Protein AF-A0A966PIV8-F1 (afdb_monomer)

Structure (mmCIF, N/CA/C/O backbone):
data_AF-A0A966PIV8-F1
#
_entry.id   AF-A0A966PIV8-F1
#
loop_
_atom_site.group_PDB
_atom_site.id
_atom_site.type_symbol
_atom_site.label_atom_id
_atom_site.label_alt_id
_atom_site.label_comp_id
_atom_site.label_asym_id
_atom_site.label_entity_id
_atom_site.label_seq_id
_atom_site.pdbx_PDB_ins_code
_atom_site.Cartn_x
_atom_site.Cartn_y
_atom_site.Cartn_z
_atom_site.occupancy
_atom_site.B_iso_or_equiv
_atom_site.auth_seq_id
_atom_site.auth_comp_id
_atom_site.auth_asym_id
_atom_site.auth_atom_id
_atom_site.pdbx_PDB_model_num
ATOM 1 N N . MET A 1 1 ? -43.262 31.785 36.376 1.00 51.59 1 MET A N 1
ATOM 2 C CA . MET A 1 1 ? -41.824 31.501 36.171 1.00 51.59 1 MET A CA 1
ATOM 3 C C . MET A 1 1 ? -41.691 30.766 34.854 1.00 51.59 1 MET A C 1
ATOM 5 O O . MET A 1 1 ? -42.347 29.746 34.700 1.00 51.59 1 MET A O 1
ATOM 9 N N . GLY A 1 2 ? -40.950 31.320 33.893 1.00 76.62 2 GLY A N 1
ATOM 10 C CA . GLY A 1 2 ? -40.689 30.636 32.625 1.00 76.62 2 GLY A CA 1
ATOM 11 C C . GLY A 1 2 ? -39.653 29.539 32.837 1.00 76.62 2 GLY A C 1
ATOM 12 O O . GLY A 1 2 ? -38.658 29.772 33.526 1.00 76.62 2 GLY A O 1
ATOM 13 N N . PHE A 1 3 ? -39.901 28.350 32.294 1.00 80.44 3 PHE A N 1
ATOM 14 C CA . PHE A 1 3 ? -38.880 27.309 32.254 1.00 80.44 3 PHE A CA 1
ATOM 15 C C . PHE A 1 3 ? -37.692 27.813 31.420 1.00 80.44 3 PHE A C 1
ATOM 17 O O . PHE A 1 3 ? -37.918 28.403 30.361 1.00 80.44 3 PHE A O 1
ATOM 24 N N . PRO A 1 4 ? -36.447 27.635 31.894 1.00 83.31 4 PRO A N 1
ATOM 25 C CA . PRO A 1 4 ? -35.275 27.989 31.106 1.00 83.31 4 PRO A CA 1
ATOM 26 C C . PRO A 1 4 ? -35.236 27.156 29.823 1.00 83.31 4 PRO A C 1
ATOM 28 O O . PRO A 1 4 ? -35.652 25.999 29.812 1.00 83.31 4 PRO A O 1
ATOM 31 N N . SER A 1 5 ? -34.719 27.747 28.752 1.00 89.50 5 SER A N 1
ATOM 32 C CA . SER A 1 5 ? -34.489 27.050 27.487 1.00 89.50 5 SER A CA 1
ATOM 33 C C . SER A 1 5 ? -33.395 25.986 27.622 1.00 89.50 5 SER A C 1
ATOM 35 O O . SER A 1 5 ? -32.477 26.115 28.438 1.00 89.50 5 SER A O 1
ATOM 37 N N . ASP A 1 6 ? -33.433 24.964 26.765 1.00 85.25 6 ASP A N 1
ATOM 38 C CA . ASP A 1 6 ? -32.445 23.874 26.753 1.00 85.25 6 ASP A CA 1
ATOM 39 C C . ASP A 1 6 ? -30.997 24.388 26.664 1.00 85.25 6 ASP A C 1
ATOM 41 O O . ASP A 1 6 ? -30.089 23.861 27.311 1.00 85.25 6 ASP A O 1
ATOM 45 N N . LEU A 1 7 ? -30.774 25.479 25.921 1.00 86.12 7 LEU A N 1
ATOM 46 C CA . LEU A 1 7 ? -29.458 26.101 25.788 1.00 86.12 7 LEU A CA 1
ATOM 47 C C . LEU A 1 7 ? -28.993 26.787 27.083 1.00 86.12 7 LEU A C 1
ATOM 49 O O . LEU A 1 7 ? -27.808 26.742 27.418 1.00 86.12 7 LEU A O 1
ATOM 53 N N . GLU A 1 8 ? -29.903 27.424 27.822 1.00 88.44 8 GLU A N 1
ATOM 54 C CA . GLU A 1 8 ? -29.591 28.054 29.111 1.00 88.44 8 GLU A CA 1
ATOM 55 C C . GLU A 1 8 ? -29.265 27.016 30.182 1.00 88.44 8 GLU A C 1
ATOM 57 O O . GLU A 1 8 ? -28.386 27.250 31.014 1.00 88.44 8 GLU A O 1
ATOM 62 N N . ILE A 1 9 ? -29.936 25.864 30.142 1.00 87.75 9 ILE A N 1
ATOM 63 C CA . ILE A 1 9 ? -29.629 24.723 31.006 1.00 87.75 9 ILE A CA 1
ATOM 64 C C . ILE A 1 9 ? -28.239 24.175 30.656 1.00 87.75 9 ILE A C 1
ATOM 66 O O . ILE A 1 9 ? -27.390 24.055 31.541 1.00 87.75 9 ILE A O 1
ATOM 70 N N . ALA A 1 10 ? -27.963 23.927 29.371 1.00 82.88 10 ALA A N 1
ATOM 71 C CA . ALA A 1 10 ? -26.678 23.398 28.913 1.00 82.88 10 ALA A CA 1
ATOM 72 C C . ALA A 1 10 ? -25.490 24.304 29.286 1.00 82.88 10 ALA A C 1
ATOM 74 O O . ALA A 1 10 ? -24.449 23.812 29.716 1.00 82.88 10 ALA A O 1
ATOM 75 N N . ARG A 1 11 ? -25.643 25.633 29.187 1.00 85.88 11 ARG A N 1
ATOM 76 C CA . ARG A 1 11 ? -24.589 26.602 29.552 1.00 85.88 11 ARG A CA 1
ATOM 77 C C . ARG A 1 11 ? -24.290 26.667 31.051 1.00 85.88 11 ARG A C 1
ATOM 79 O O . ARG A 1 11 ? -23.193 27.072 31.421 1.00 85.88 11 ARG A O 1
ATOM 86 N N . LYS A 1 12 ? -25.251 26.305 31.905 1.00 89.00 12 LYS A N 1
ATOM 87 C CA . LYS A 1 12 ? -25.085 26.287 33.369 1.00 89.00 12 LYS A CA 1
ATOM 88 C C . LYS A 1 12 ? -24.488 24.974 33.882 1.00 89.00 12 LYS A C 1
ATOM 90 O O . LYS A 1 12 ? -24.124 24.898 35.052 1.00 89.00 12 LYS A O 1
ATOM 95 N N . ALA A 1 13 ? -24.389 23.949 33.037 1.00 84.88 13 ALA A N 1
ATOM 96 C CA . ALA A 1 13 ? -23.848 22.657 33.428 1.00 84.88 13 ALA A CA 1
ATOM 97 C C . ALA A 1 13 ? -22.325 22.723 33.635 1.00 84.88 13 ALA A C 1
ATOM 99 O O . ALA A 1 13 ? -21.580 23.210 32.785 1.00 84.88 13 ALA A O 1
ATOM 100 N N . THR A 1 14 ? -21.842 22.175 34.750 1.00 84.38 14 THR A N 1
ATOM 101 C CA . THR A 1 14 ? -20.407 21.966 34.983 1.00 84.38 14 THR A CA 1
ATOM 102 C C . THR A 1 14 ? -20.004 20.602 34.432 1.00 84.38 14 THR A C 1
ATOM 104 O O . THR A 1 14 ? -20.229 19.571 35.064 1.00 84.38 14 THR A O 1
ATOM 107 N N . ALA A 1 15 ? -19.430 20.583 33.229 1.00 80.81 15 ALA A N 1
ATOM 108 C CA . ALA A 1 15 ? -18.938 19.350 32.622 1.00 80.81 15 ALA A CA 1
ATOM 109 C C . ALA A 1 15 ? -17.713 18.818 33.384 1.00 80.81 15 ALA A C 1
ATOM 111 O O . ALA A 1 15 ? -16.770 19.563 33.656 1.00 80.81 15 ALA A O 1
ATOM 112 N N . LYS A 1 16 ? -17.709 17.518 33.702 1.00 84.00 16 LYS A N 1
ATOM 113 C CA . LYS A 1 16 ? -16.506 16.835 34.197 1.00 84.00 16 LYS A CA 1
ATOM 114 C C . LYS A 1 16 ? -15.448 16.769 33.083 1.00 84.00 16 LYS A C 1
ATOM 116 O O . LYS A 1 16 ? -15.827 16.733 31.908 1.00 84.00 16 LYS A O 1
ATOM 121 N N . PRO A 1 17 ? -14.146 16.713 33.417 1.00 87.50 17 PRO A N 1
ATOM 122 C CA . PRO A 1 17 ? -13.110 16.454 32.428 1.00 87.50 17 PRO A CA 1
ATOM 123 C C . PRO A 1 17 ? -13.403 15.161 31.667 1.00 87.50 17 PRO A C 1
ATOM 125 O O . PRO A 1 17 ? -13.741 14.134 32.257 1.00 87.50 17 PRO A O 1
ATOM 128 N N . LEU A 1 18 ? -13.269 15.211 30.344 1.00 85.81 18 LEU A N 1
ATOM 129 C CA . LEU A 1 18 ? -13.550 14.077 29.469 1.00 85.81 18 LEU A CA 1
ATOM 130 C C . LEU A 1 18 ? -12.729 12.834 29.842 1.00 85.81 18 LEU A C 1
ATOM 132 O O . LEU A 1 18 ? -13.246 11.722 29.791 1.00 85.81 18 LEU A O 1
ATOM 136 N N . THR A 1 19 ? -11.469 13.023 30.234 1.00 85.12 19 THR A N 1
ATOM 137 C CA . THR A 1 19 ? -10.577 11.947 30.688 1.00 85.12 19 THR A CA 1
ATOM 138 C C . THR A 1 19 ? -11.144 11.205 31.891 1.00 85.12 19 THR A C 1
ATOM 140 O O . THR A 1 19 ? -11.059 9.984 31.949 1.00 85.12 19 THR A O 1
ATOM 143 N N . ASP A 1 20 ? -11.785 11.922 32.813 1.00 86.56 20 ASP A N 1
ATOM 144 C CA . ASP A 1 20 ? -12.346 11.345 34.034 1.00 86.56 20 ASP A CA 1
ATOM 145 C C . ASP A 1 20 ? -13.631 10.569 33.727 1.00 86.56 20 ASP A C 1
ATOM 147 O O . ASP A 1 20 ? -13.894 9.527 34.326 1.00 86.56 20 ASP A O 1
ATOM 151 N N . ILE A 1 21 ? -14.428 11.067 32.773 1.00 85.12 21 ILE A N 1
ATOM 152 C CA . ILE A 1 21 ? -15.617 10.371 32.262 1.00 85.12 21 ILE A CA 1
ATOM 153 C C . ILE A 1 21 ? -15.196 9.081 31.546 1.00 85.12 21 ILE A C 1
ATOM 155 O O . ILE A 1 21 ? -15.744 8.018 31.824 1.00 85.12 21 ILE A O 1
ATOM 159 N N . ALA A 1 22 ? -14.200 9.154 30.661 1.00 83.31 22 ALA A N 1
ATOM 160 C CA . ALA A 1 22 ? -13.682 7.998 29.936 1.00 83.31 22 ALA A CA 1
ATOM 161 C C . ALA A 1 22 ? -13.096 6.941 30.887 1.00 83.31 22 ALA A C 1
ATOM 163 O O . ALA A 1 22 ? -13.408 5.757 30.754 1.00 83.31 22 ALA A O 1
ATOM 164 N N . ALA A 1 23 ? -12.341 7.365 31.905 1.00 84.81 23 ALA A N 1
ATOM 165 C CA . ALA A 1 23 ? -11.785 6.471 32.917 1.00 84.81 23 ALA A CA 1
ATOM 166 C C . ALA A 1 23 ? -12.874 5.728 33.713 1.00 84.81 23 ALA A C 1
ATOM 168 O O . ALA A 1 23 ? -12.736 4.531 33.957 1.00 84.81 23 ALA A O 1
ATOM 169 N N . GLN A 1 24 ? -13.991 6.388 34.054 1.00 85.25 24 GLN A N 1
ATOM 170 C CA . GLN A 1 24 ? -15.146 5.735 34.700 1.00 85.25 24 GLN A CA 1
ATOM 171 C C . GLN A 1 24 ? -15.773 4.638 33.828 1.00 85.25 24 GLN A C 1
ATOM 173 O O . GLN A 1 24 ? -16.374 3.704 34.352 1.00 85.25 24 GLN A O 1
ATOM 178 N N . MET A 1 25 ? -15.617 4.734 32.508 1.00 81.00 25 MET A N 1
ATOM 179 C CA . MET A 1 25 ? -16.071 3.733 31.541 1.00 81.00 25 MET A CA 1
ATOM 180 C C . MET A 1 25 ? -14.998 2.677 31.225 1.00 81.00 25 MET A C 1
ATOM 182 O O . MET A 1 25 ? -15.216 1.832 30.360 1.00 81.00 25 MET A O 1
ATOM 186 N N . GLY A 1 26 ? -13.837 2.720 31.891 1.00 78.75 26 GLY A N 1
ATOM 187 C CA . GLY A 1 26 ? -12.704 1.831 31.617 1.00 78.75 26 GLY A CA 1
ATOM 188 C C . GLY A 1 26 ? -11.966 2.141 30.310 1.00 78.75 26 GLY A C 1
ATOM 189 O O . GLY A 1 26 ? -11.250 1.286 29.795 1.00 78.75 26 GLY A O 1
ATOM 190 N N . ILE A 1 27 ? -12.142 3.343 29.753 1.00 79.25 27 ILE A N 1
ATOM 191 C CA . ILE A 1 27 ? -11.505 3.776 28.507 1.00 79.25 27 ILE A CA 1
ATOM 192 C C . ILE A 1 27 ? -10.251 4.581 28.856 1.00 79.25 27 ILE A C 1
ATOM 194 O O . ILE A 1 27 ? -10.341 5.709 29.345 1.00 79.25 27 ILE A O 1
ATOM 198 N N . GLY A 1 28 ? -9.083 3.993 28.590 1.00 79.19 28 GLY A N 1
ATOM 199 C CA . GLY A 1 28 ? -7.788 4.663 28.709 1.00 79.19 28 GLY A CA 1
ATOM 200 C C . GLY A 1 28 ? -7.664 5.872 27.775 1.00 79.19 28 GLY A C 1
ATOM 201 O O . GLY A 1 28 ? -8.273 5.917 26.700 1.00 79.19 28 GLY A O 1
ATOM 202 N N . SER A 1 29 ? -6.881 6.871 28.185 1.00 79.62 29 SER A N 1
ATOM 203 C CA . SER A 1 29 ? -6.688 8.110 27.421 1.00 79.62 29 SER A CA 1
ATOM 204 C C . SER A 1 29 ? -5.998 7.875 26.075 1.00 79.62 29 SER A C 1
ATOM 206 O O . SER A 1 29 ? -6.223 8.635 25.137 1.00 79.62 29 SER A O 1
ATOM 208 N N . GLU A 1 30 ? -5.235 6.791 25.941 1.00 78.56 30 GLU A N 1
ATOM 209 C CA . GLU A 1 30 ? -4.609 6.332 24.702 1.00 78.56 30 GLU A CA 1
ATOM 210 C C . GLU A 1 30 ? -5.617 5.931 23.610 1.00 78.56 30 GLU A C 1
ATOM 212 O O . GLU A 1 30 ? -5.265 5.888 22.431 1.00 78.56 30 GLU A O 1
ATOM 217 N N . PHE A 1 31 ? -6.878 5.667 23.977 1.00 75.75 31 PHE A N 1
ATOM 218 C CA . PHE A 1 31 ? -7.957 5.360 23.030 1.00 75.75 31 PHE A CA 1
ATOM 219 C C . PHE A 1 31 ? -8.805 6.577 22.671 1.00 75.75 31 PHE A C 1
ATOM 221 O O . PHE A 1 31 ? -9.734 6.439 21.871 1.00 75.75 31 PHE A O 1
ATOM 228 N N . LEU A 1 32 ? -8.510 7.742 23.251 1.00 80.38 32 LEU A N 1
ATOM 229 C CA . LEU A 1 32 ? -9.215 8.986 22.990 1.00 80.38 32 LEU A CA 1
ATOM 230 C C . LEU A 1 32 ? -8.450 9.817 21.957 1.00 80.38 32 LEU A C 1
ATOM 232 O O . LEU A 1 32 ? -7.291 10.170 22.143 1.00 80.38 32 LEU A O 1
ATOM 236 N N . GLU A 1 33 ? -9.136 10.188 20.885 1.00 82.00 33 GLU A N 1
ATOM 237 C CA . GLU A 1 33 ? -8.711 11.202 19.925 1.00 82.00 33 GLU A CA 1
ATOM 238 C C . GLU A 1 33 ? -9.405 12.527 20.290 1.00 82.00 33 GLU A C 1
ATOM 240 O O . GLU A 1 33 ? -10.572 12.721 19.925 1.00 82.00 33 GLU A O 1
ATOM 245 N N . PRO A 1 34 ? -8.755 13.424 21.057 1.00 82.06 34 PRO A N 1
ATOM 246 C CA . PRO A 1 34 ? -9.395 14.626 21.579 1.00 82.06 34 PRO A CA 1
ATOM 247 C C . PRO A 1 34 ? -9.681 15.668 20.491 1.00 82.06 34 PRO A C 1
ATOM 249 O O . PRO A 1 34 ? -8.858 15.954 19.624 1.00 82.06 34 PRO A O 1
ATOM 252 N N . TYR A 1 35 ? -10.847 16.296 20.604 1.00 83.69 35 TYR A N 1
ATOM 253 C CA . TYR A 1 35 ? -11.309 17.452 19.842 1.00 83.69 35 TYR A CA 1
ATOM 254 C C . TYR A 1 35 ? -11.589 18.591 20.827 1.00 83.69 35 TYR A C 1
ATOM 256 O O . TYR A 1 35 ? -12.710 18.801 21.290 1.00 83.69 35 TYR A O 1
ATOM 264 N N . GLY A 1 36 ? -10.534 19.317 21.191 1.00 83.44 36 GLY A N 1
ATOM 265 C CA . GLY A 1 36 ? -10.594 20.261 22.304 1.00 83.44 36 GLY A CA 1
ATOM 266 C C . GLY A 1 36 ? -10.644 19.539 23.655 1.00 83.44 36 GLY A C 1
ATOM 267 O O . GLY A 1 36 ? -10.101 18.450 23.807 1.00 83.44 36 GLY A O 1
ATOM 268 N N . LYS A 1 37 ? -11.256 20.174 24.663 1.00 79.75 37 LYS A N 1
ATOM 269 C CA . LYS A 1 37 ? -11.199 19.708 26.065 1.00 79.75 37 LYS A CA 1
ATOM 270 C C . LYS A 1 37 ? -12.355 18.791 26.478 1.00 79.75 37 LYS A C 1
ATOM 272 O O . LYS A 1 37 ? -12.235 18.071 27.464 1.00 79.75 37 LYS A O 1
ATOM 277 N N . SER A 1 38 ? -13.478 18.856 25.770 1.00 82.06 38 SER A N 1
ATOM 278 C CA . SER A 1 38 ? -14.748 18.243 26.182 1.00 82.06 38 SER A CA 1
ATOM 279 C C . SER A 1 38 ? -15.258 17.162 25.231 1.00 82.06 38 SER A C 1
ATOM 281 O O . SER A 1 38 ? -16.240 16.498 25.547 1.00 82.06 38 SER A O 1
ATOM 283 N N . LEU A 1 39 ? -14.612 16.977 24.079 1.00 82.19 39 LEU A N 1
ATOM 284 C CA . LEU A 1 39 ? -15.018 16.025 23.053 1.00 82.19 39 LEU A CA 1
ATOM 285 C C . LEU A 1 39 ? -13.822 15.161 22.661 1.00 82.19 39 LEU A C 1
ATOM 287 O O . LEU A 1 39 ? -12.713 15.667 22.523 1.00 82.19 39 LEU A O 1
ATOM 291 N N . ALA A 1 40 ? -14.047 13.868 22.459 1.00 84.50 40 ALA A N 1
ATOM 292 C CA . ALA A 1 40 ? -13.099 12.985 21.794 1.00 84.50 40 ALA A CA 1
ATOM 293 C C . ALA A 1 40 ? -13.839 11.951 20.960 1.00 84.50 40 ALA A C 1
ATOM 295 O O . ALA A 1 40 ? -14.999 11.630 21.225 1.00 84.50 40 ALA A O 1
ATOM 296 N N . LYS A 1 41 ? -13.138 11.399 19.974 1.00 80.44 41 LYS A N 1
ATOM 297 C CA . LYS A 1 41 ? -13.518 10.128 19.363 1.00 80.44 41 LYS A CA 1
ATOM 298 C C . LYS A 1 41 ? -12.815 8.999 20.097 1.00 80.44 41 LYS A C 1
ATOM 300 O O . LYS A 1 41 ? -11.677 9.151 20.521 1.00 80.44 41 LYS A O 1
ATOM 305 N N . ILE A 1 42 ? -13.485 7.865 20.221 1.00 79.00 42 ILE A N 1
ATOM 306 C CA . ILE A 1 42 ? -12.846 6.630 20.673 1.00 79.00 42 ILE A CA 1
ATOM 307 C C . ILE A 1 42 ? -12.247 5.942 19.443 1.00 79.00 42 ILE A C 1
ATOM 309 O O . ILE A 1 42 ? -12.833 6.000 18.356 1.00 79.00 42 ILE A O 1
ATOM 313 N N . SER A 1 43 ? -11.097 5.283 19.609 1.00 81.12 43 SER A N 1
ATOM 314 C CA . SER A 1 43 ? -10.483 4.442 18.576 1.00 81.12 43 SER A CA 1
ATOM 315 C C . SER A 1 43 ? -11.534 3.550 17.902 1.00 81.12 43 SER A C 1
ATOM 317 O O . SER A 1 43 ? -12.209 2.736 18.546 1.00 81.12 43 SER A O 1
ATOM 319 N N . LYS A 1 44 ? -11.678 3.715 16.581 1.00 86.62 44 LYS A N 1
ATOM 320 C CA . LYS A 1 44 ? -12.706 3.028 15.786 1.00 86.62 44 LYS A CA 1
ATOM 321 C C . LYS A 1 44 ? -12.561 1.515 15.898 1.00 86.62 44 LYS A C 1
ATOM 323 O O . LYS A 1 44 ? -13.526 0.831 16.214 1.00 86.62 44 LYS A O 1
ATOM 328 N N . THR A 1 45 ? -11.344 1.008 15.709 1.00 87.31 45 THR A N 1
ATOM 329 C CA . THR A 1 45 ? -11.070 -0.431 15.762 1.00 87.31 45 THR A CA 1
ATOM 330 C C . THR A 1 45 ? -11.295 -0.992 17.163 1.00 87.31 45 THR A C 1
ATOM 332 O O . THR A 1 45 ? -11.906 -2.048 17.292 1.00 87.31 45 THR A O 1
ATOM 335 N N . THR A 1 46 ? -10.888 -0.269 18.214 1.00 87.69 46 THR A N 1
ATOM 336 C CA . THR A 1 46 ? -11.149 -0.670 19.609 1.00 87.69 46 THR A CA 1
ATOM 337 C C . THR A 1 46 ? -12.650 -0.777 19.869 1.00 87.69 46 THR A C 1
ATOM 339 O O . THR A 1 46 ? -13.110 -1.764 20.437 1.00 87.69 46 THR A O 1
ATOM 342 N N . THR A 1 47 ? -13.430 0.187 19.369 1.00 89.44 47 THR A N 1
ATOM 343 C CA . THR A 1 47 ? -14.896 0.181 19.481 1.00 89.44 47 THR A CA 1
ATOM 344 C C . THR A 1 47 ? -15.517 -0.995 18.722 1.00 89.44 47 THR A C 1
ATOM 346 O O . THR A 1 47 ? -16.392 -1.670 19.256 1.00 89.44 47 THR A O 1
ATOM 349 N N . THR A 1 48 ? -15.054 -1.294 17.502 1.00 92.88 48 THR A N 1
ATOM 350 C CA . THR A 1 48 ? -15.534 -2.442 16.713 1.00 92.88 48 THR A CA 1
ATOM 351 C C . THR A 1 48 ? -15.259 -3.771 17.416 1.00 92.88 48 THR A C 1
ATOM 353 O O . THR A 1 48 ? -16.161 -4.603 17.514 1.00 92.88 48 THR A O 1
ATOM 356 N N . VAL A 1 49 ? -14.043 -3.970 17.937 1.00 91.88 49 VAL A N 1
ATOM 357 C CA . VAL A 1 49 ? -13.681 -5.197 18.666 1.00 91.88 49 VAL A CA 1
ATOM 358 C C . VAL A 1 49 ? -14.479 -5.319 19.961 1.00 91.88 49 VAL A C 1
ATOM 360 O O . VAL A 1 49 ? -15.069 -6.371 20.210 1.00 91.88 49 VAL A O 1
ATOM 363 N N . GLY A 1 50 ? -14.568 -4.240 20.742 1.00 91.81 50 GLY A N 1
ATOM 364 C CA . GLY A 1 50 ? -15.341 -4.204 21.983 1.00 91.81 50 GLY A CA 1
ATOM 365 C C . GLY A 1 50 ? -16.825 -4.492 21.760 1.00 91.81 50 GLY A C 1
ATOM 366 O O . GLY A 1 50 ? -17.417 -5.278 22.495 1.00 91.81 50 GLY A O 1
ATOM 367 N N . LEU A 1 51 ? -17.420 -3.945 20.695 1.00 92.56 51 LEU A N 1
ATOM 368 C CA . LEU A 1 51 ? -18.801 -4.247 20.318 1.00 92.56 51 LEU A CA 1
ATOM 369 C C . LEU A 1 51 ? -18.979 -5.732 19.971 1.00 92.56 51 LEU A C 1
ATOM 371 O O . LEU A 1 51 ? -19.914 -6.363 20.460 1.00 92.56 51 LEU A O 1
ATOM 375 N N . GLY A 1 52 ? -18.071 -6.313 19.180 1.00 93.19 52 GLY A N 1
ATOM 376 C CA . GLY A 1 52 ? -18.094 -7.745 18.865 1.00 93.19 52 GLY A CA 1
ATOM 377 C C . GLY A 1 52 ? -18.028 -8.628 20.117 1.00 93.19 52 GLY A C 1
ATOM 378 O O . GLY A 1 52 ? -18.792 -9.585 20.243 1.00 93.19 52 GLY A O 1
ATOM 379 N N . GLN A 1 53 ? -17.174 -8.267 21.080 1.00 93.38 53 GLN A N 1
ATOM 380 C CA . GLN A 1 53 ? -17.086 -8.929 22.386 1.00 93.38 53 GLN A CA 1
ATOM 381 C C . GLN A 1 53 ? -18.389 -8.762 23.196 1.00 93.38 53 GLN A C 1
ATOM 383 O O . GLN A 1 53 ? -18.908 -9.738 23.741 1.00 93.38 53 GLN A O 1
ATOM 388 N N . ALA A 1 54 ? -18.968 -7.556 23.226 1.00 94.25 54 ALA A N 1
ATOM 389 C CA . ALA A 1 54 ? -20.205 -7.241 23.944 1.00 94.25 54 ALA A CA 1
ATOM 390 C C . ALA A 1 54 ? -21.420 -8.031 23.436 1.00 94.25 54 ALA A C 1
ATOM 392 O O . ALA A 1 54 ? -22.250 -8.460 24.239 1.00 94.25 54 ALA A O 1
ATOM 393 N N . MET A 1 55 ? -21.503 -8.303 22.128 1.00 95.88 55 MET A N 1
ATOM 394 C CA . MET A 1 55 ? -22.580 -9.121 21.554 1.00 95.88 55 MET A CA 1
ATOM 395 C C . MET A 1 55 ? -22.668 -10.504 22.218 1.00 95.88 55 MET A C 1
ATOM 397 O O . MET A 1 55 ? -23.767 -10.983 22.502 1.00 95.88 55 MET A O 1
ATOM 401 N N . LYS A 1 56 ? -21.525 -11.111 22.567 1.00 92.06 56 LYS A N 1
ATOM 402 C CA . LYS A 1 56 ? -21.487 -12.383 23.305 1.00 92.06 56 LYS A CA 1
ATOM 403 C C . LYS A 1 56 ? -22.086 -12.250 24.708 1.00 92.06 56 LYS A C 1
ATOM 405 O O . LYS A 1 56 ? -22.820 -13.139 25.134 1.00 92.06 56 LYS A O 1
ATOM 410 N N . HIS A 1 57 ? -21.810 -11.150 25.412 1.00 91.50 57 HIS A N 1
ATOM 411 C CA . HIS A 1 57 ? -22.328 -10.902 26.764 1.00 91.50 57 HIS A CA 1
ATOM 412 C C . HIS A 1 57 ? -23.852 -10.743 26.807 1.00 91.50 57 HIS A C 1
ATOM 414 O O . HIS A 1 57 ? -24.467 -11.093 27.809 1.00 91.50 57 HIS A O 1
ATOM 420 N N . ILE A 1 58 ? -24.468 -10.293 25.712 1.00 94.75 58 ILE A N 1
ATOM 421 C CA . ILE A 1 58 ? -25.931 -10.204 25.573 1.00 94.75 58 ILE A CA 1
ATOM 422 C C . ILE A 1 58 ? -26.552 -11.453 24.918 1.00 94.75 58 ILE A C 1
ATOM 424 O O . ILE A 1 58 ? -27.696 -11.424 24.463 1.00 94.75 58 ILE A O 1
ATOM 428 N N . GLY A 1 59 ? -25.796 -12.553 24.826 1.00 94.69 59 GLY A N 1
ATOM 429 C CA . GLY A 1 59 ? -26.271 -13.833 24.293 1.00 94.69 59 GLY A CA 1
ATOM 430 C C . GLY A 1 59 ? -26.437 -13.874 22.770 1.00 94.69 59 GLY A C 1
ATOM 431 O O . GLY A 1 59 ? -27.152 -14.735 22.255 1.00 94.69 59 GLY A O 1
ATOM 432 N N . LYS A 1 60 ? -25.806 -12.958 22.025 1.00 95.94 60 LYS A N 1
ATOM 433 C CA . LYS A 1 60 ? -25.829 -12.929 20.555 1.00 95.94 60 LYS A CA 1
ATOM 434 C C . LYS A 1 60 ? -24.515 -13.456 19.980 1.00 95.94 60 LYS A C 1
ATOM 436 O O . LYS A 1 60 ? -23.431 -13.185 20.490 1.00 95.94 60 LYS A O 1
ATOM 441 N N . LYS A 1 61 ? -24.609 -14.209 18.882 1.00 94.94 61 LYS A N 1
ATOM 442 C CA . LYS A 1 61 ? -23.442 -14.602 18.081 1.00 94.94 61 LYS A CA 1
ATOM 443 C C . LYS A 1 61 ? -23.136 -13.476 17.099 1.00 94.94 61 LYS A C 1
ATOM 445 O O . LYS A 1 61 ? -24.023 -13.074 16.351 1.00 94.94 61 LYS A O 1
ATOM 450 N N . ALA A 1 62 ? -21.907 -12.979 17.115 1.00 92.38 62 ALA A N 1
ATOM 451 C CA . ALA A 1 62 ? -21.450 -11.934 16.214 1.00 92.38 62 ALA A CA 1
ATOM 452 C C . ALA A 1 62 ? -20.007 -12.198 15.781 1.00 92.38 62 ALA A C 1
ATOM 454 O O . ALA A 1 62 ? -19.223 -12.788 16.525 1.00 92.38 62 ALA A O 1
ATOM 455 N N . THR A 1 63 ? -19.676 -11.709 14.592 1.00 94.44 63 THR A N 1
ATOM 456 C CA . THR A 1 63 ? -18.331 -11.719 14.020 1.00 94.44 63 THR A CA 1
ATOM 457 C C . THR A 1 63 ? -18.008 -10.302 13.567 1.00 94.44 63 THR A C 1
ATOM 459 O O . THR A 1 63 ? -18.902 -9.556 13.168 1.00 94.44 63 THR A O 1
ATOM 462 N N . ILE A 1 64 ? -16.736 -9.924 13.651 1.00 93.62 64 ILE A N 1
ATOM 463 C CA . ILE A 1 64 ? -16.232 -8.643 13.157 1.00 93.62 64 ILE A CA 1
ATOM 464 C C . ILE A 1 64 ? -15.329 -8.874 11.949 1.00 93.62 64 ILE A C 1
ATOM 466 O O . ILE A 1 64 ? -14.686 -9.916 11.835 1.00 93.62 64 ILE A O 1
ATOM 470 N N . SER A 1 65 ? -15.255 -7.882 11.069 1.00 92.50 65 SER A N 1
ATOM 471 C CA . SER A 1 65 ? -14.359 -7.891 9.916 1.00 92.50 65 SER A CA 1
ATOM 472 C C . SER A 1 65 ? -13.510 -6.630 9.951 1.00 92.50 65 SER A C 1
ATOM 474 O O . SER A 1 65 ? -14.034 -5.523 10.070 1.00 92.50 65 SER A O 1
ATOM 476 N N . LEU A 1 66 ? -12.193 -6.810 9.905 1.00 91.69 66 LEU A N 1
ATOM 477 C CA . LEU A 1 66 ? -11.197 -5.747 9.987 1.00 91.69 66 LEU A CA 1
ATOM 478 C C . LEU A 1 66 ? -10.233 -5.864 8.808 1.00 91.69 66 LEU A C 1
ATOM 480 O O . LEU A 1 66 ? -10.093 -6.927 8.211 1.00 91.69 66 LEU A O 1
ATOM 484 N N . ARG A 1 67 ? -9.551 -4.764 8.491 1.00 90.69 67 ARG A N 1
ATOM 485 C CA . ARG A 1 67 ? -8.494 -4.753 7.474 1.00 90.69 67 ARG A CA 1
ATOM 486 C C . ARG A 1 67 ? -7.193 -5.288 8.065 1.00 90.69 67 ARG A C 1
ATOM 488 O O . ARG A 1 67 ? -6.859 -4.934 9.197 1.00 90.69 67 ARG A O 1
ATOM 495 N N . GLN A 1 68 ? -6.443 -6.053 7.276 1.00 90.44 68 GLN A N 1
ATOM 496 C CA . GLN A 1 68 ? -5.051 -6.363 7.589 1.00 90.44 68 GLN A CA 1
ATOM 497 C C . GLN A 1 68 ? -4.218 -5.063 7.562 1.00 90.44 68 GLN A C 1
ATOM 499 O O . GLN A 1 68 ? -4.367 -4.266 6.627 1.00 90.44 68 GLN A O 1
ATOM 504 N N . PRO A 1 69 ? -3.379 -4.800 8.579 1.00 90.75 69 PRO A N 1
ATOM 505 C CA . PRO A 1 69 ? -2.449 -3.679 8.555 1.00 90.75 69 PRO A CA 1
ATOM 506 C C . PRO A 1 69 ? -1.259 -3.959 7.622 1.00 90.75 69 PRO A C 1
ATOM 508 O O . PRO A 1 69 ? -0.828 -5.096 7.469 1.00 90.75 69 PRO A O 1
ATOM 511 N N . SER A 1 70 ? -0.710 -2.900 7.025 1.00 91.25 70 SER A N 1
ATOM 512 C CA . SER A 1 70 ? 0.577 -2.956 6.315 1.00 91.25 70 SER A CA 1
ATOM 513 C C . SER A 1 70 ? 1.717 -3.207 7.305 1.00 91.25 70 SER A C 1
ATOM 515 O O . SER A 1 70 ? 1.700 -2.671 8.418 1.00 91.25 70 SER A O 1
ATOM 517 N N . MET A 1 71 ? 2.720 -3.976 6.882 1.00 91.31 71 MET A N 1
ATOM 518 C CA . MET A 1 71 ? 3.903 -4.289 7.679 1.00 91.31 71 MET A CA 1
ATOM 519 C C . MET A 1 71 ? 4.854 -3.090 7.796 1.00 91.31 71 MET A C 1
ATOM 521 O O . MET A 1 71 ? 5.458 -2.882 8.847 1.00 91.31 71 MET A O 1
ATOM 525 N N . GLY A 1 72 ? 4.984 -2.268 6.750 1.00 88.62 72 GLY A N 1
ATOM 526 C CA . GLY A 1 72 ? 5.912 -1.129 6.720 1.00 88.62 72 GLY A CA 1
ATOM 527 C C . GLY A 1 72 ? 5.817 -0.206 7.950 1.00 88.62 72 GLY A C 1
ATOM 528 O O . GLY A 1 72 ? 6.839 0.057 8.592 1.00 88.62 72 GLY A O 1
ATOM 529 N N . PRO A 1 73 ? 4.616 0.277 8.333 1.00 88.69 73 PRO A N 1
ATOM 530 C CA . PRO A 1 73 ? 4.402 1.079 9.540 1.00 88.69 73 PRO A CA 1
ATOM 531 C C . PRO A 1 73 ? 4.837 0.424 10.856 1.00 88.69 73 PRO A C 1
ATOM 533 O O . PRO A 1 73 ? 5.261 1.160 11.752 1.00 88.69 73 PRO A O 1
ATOM 536 N N . THR A 1 74 ? 4.791 -0.911 10.960 1.00 86.88 74 THR A N 1
ATOM 537 C CA . THR A 1 74 ? 5.181 -1.665 12.166 1.00 86.88 74 THR A CA 1
ATOM 538 C C . THR A 1 74 ? 6.625 -1.382 12.575 1.00 86.88 74 THR A C 1
ATOM 540 O O . THR A 1 74 ? 6.912 -1.272 13.763 1.00 86.88 74 THR A O 1
ATOM 543 N N . PHE A 1 75 ? 7.516 -1.179 11.603 1.00 86.38 75 PHE A N 1
ATOM 544 C CA . PHE A 1 75 ? 8.929 -0.860 11.831 1.00 86.38 75 PHE A CA 1
ATOM 545 C C . PHE A 1 75 ? 9.227 0.651 11.822 1.00 86.38 75 PHE A C 1
ATOM 547 O O . PHE A 1 75 ? 10.385 1.061 11.821 1.00 86.38 75 PHE A O 1
ATOM 554 N N . GLY A 1 76 ? 8.186 1.488 11.777 1.00 80.19 76 GLY A N 1
ATOM 555 C CA . GLY A 1 76 ? 8.280 2.945 11.798 1.00 80.19 76 GLY A CA 1
ATOM 556 C C . GLY A 1 76 ? 7.686 3.555 13.070 1.00 80.19 76 GLY A C 1
ATOM 557 O O . GLY A 1 76 ? 8.108 3.258 14.180 1.00 80.19 76 GLY A O 1
ATOM 558 N N . ILE A 1 77 ? 6.719 4.463 12.898 1.00 64.38 77 ILE A N 1
ATOM 559 C CA . ILE A 1 77 ? 6.161 5.294 13.984 1.00 64.38 77 ILE A CA 1
ATOM 560 C C . ILE A 1 77 ? 4.984 4.612 14.706 1.00 64.38 77 ILE A C 1
ATOM 562 O O . ILE A 1 77 ? 4.673 4.970 15.840 1.00 64.38 77 ILE A O 1
ATOM 566 N N . LYS A 1 78 ? 4.290 3.657 14.071 1.00 58.88 78 LYS A N 1
ATOM 567 C CA . LYS A 1 78 ? 3.037 3.111 14.610 1.00 58.88 78 LYS A CA 1
ATOM 568 C C . LYS A 1 78 ? 2.943 1.610 14.345 1.00 58.88 78 LYS A C 1
ATOM 570 O O . LYS A 1 78 ? 2.581 1.201 13.246 1.00 58.88 78 LYS A O 1
ATOM 575 N N . GLY A 1 79 ? 3.225 0.811 15.375 1.00 58.38 79 GLY A N 1
ATOM 576 C CA . GLY A 1 79 ? 2.818 -0.594 15.412 1.00 58.38 79 GLY A CA 1
ATOM 577 C C . GLY A 1 79 ? 1.313 -0.688 15.173 1.00 58.38 79 GLY A C 1
ATOM 578 O O . GLY A 1 79 ? 0.537 0.019 15.823 1.00 58.38 79 GLY A O 1
ATOM 579 N N . GLY A 1 80 ? 0.898 -1.487 14.189 1.00 58.75 80 GLY A N 1
ATOM 580 C CA . GLY A 1 80 ? -0.515 -1.709 13.910 1.00 58.75 80 GLY A CA 1
ATOM 581 C C . GLY A 1 80 ? -1.186 -2.313 15.141 1.00 58.75 80 GLY A C 1
ATOM 582 O O . GLY A 1 80 ? -0.726 -3.296 15.695 1.00 58.75 80 GLY A O 1
ATOM 583 N N . ALA A 1 81 ? -2.263 -1.725 15.636 1.00 63.44 81 ALA A N 1
ATOM 584 C CA . ALA A 1 81 ? -3.081 -2.400 16.633 1.00 63.44 81 ALA A CA 1
ATOM 585 C C . ALA A 1 81 ? -4.450 -2.630 16.009 1.00 63.44 81 ALA A C 1
ATOM 587 O O . ALA A 1 81 ? -5.138 -1.684 15.613 1.00 63.44 81 ALA A O 1
ATOM 588 N N . ALA A 1 82 ? -4.863 -3.891 15.907 1.00 76.19 82 ALA A N 1
ATOM 589 C CA . ALA A 1 82 ? -6.245 -4.229 15.602 1.00 76.19 82 ALA A CA 1
ATOM 590 C C . ALA A 1 82 ? -7.088 -4.133 16.877 1.00 76.19 82 ALA A C 1
ATOM 592 O O . ALA A 1 82 ? -7.515 -5.135 17.446 1.00 76.19 82 ALA A O 1
ATOM 593 N N . GLY A 1 83 ? -7.281 -2.897 17.337 1.00 79.75 83 GLY A N 1
ATOM 594 C CA . GLY A 1 83 ? -7.956 -2.568 18.588 1.00 79.75 83 GLY A CA 1
ATOM 595 C C . GLY A 1 83 ? -6.992 -1.958 19.600 1.00 79.75 83 GLY A C 1
ATOM 596 O O . GLY A 1 83 ? -6.036 -1.288 19.218 1.00 79.75 83 GLY A O 1
ATOM 597 N N . GLY A 1 84 ? -7.259 -2.164 20.886 1.00 81.19 84 GLY A N 1
ATOM 598 C CA . GLY A 1 84 ? -6.390 -1.714 21.967 1.00 81.19 84 GLY A CA 1
ATOM 599 C C . GLY A 1 84 ? -6.970 -1.998 23.353 1.00 81.19 84 GLY A C 1
ATOM 600 O O . GLY A 1 84 ? -8.181 -2.171 23.507 1.00 81.19 84 GLY A O 1
ATOM 601 N N . GLY A 1 85 ? -6.100 -2.085 24.361 1.00 82.81 85 GLY A N 1
ATOM 602 C CA . GLY A 1 85 ? -6.493 -2.458 25.721 1.00 82.81 85 GLY A CA 1
ATOM 603 C C . GLY A 1 85 ? -7.069 -3.876 25.754 1.00 82.81 85 GLY A C 1
ATOM 604 O O . GLY A 1 85 ? -6.521 -4.789 25.141 1.00 82.81 85 GLY A O 1
ATOM 605 N N . 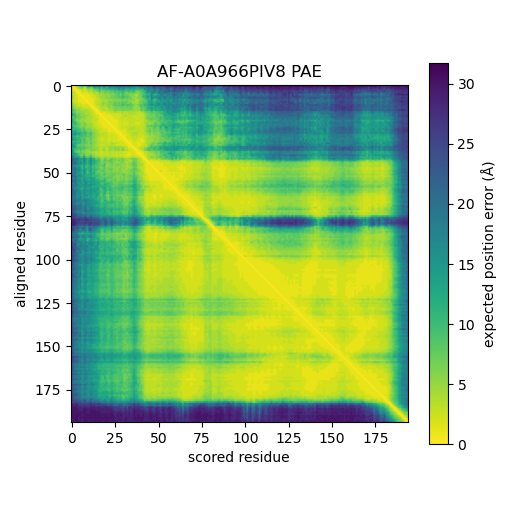TYR A 1 86 ? -8.208 -4.067 26.425 1.00 83.12 86 TYR A N 1
ATOM 606 C CA . TYR A 1 86 ? -8.900 -5.366 26.481 1.00 83.12 86 TYR A CA 1
ATOM 607 C C . TYR A 1 86 ? -9.711 -5.700 25.214 1.00 83.12 86 TYR A C 1
ATOM 609 O O . TYR A 1 86 ? -10.178 -6.830 25.046 1.00 83.12 86 TYR A O 1
ATOM 617 N N . SER A 1 87 ? -9.853 -4.745 24.294 1.00 87.69 87 SER A N 1
ATOM 618 C CA . SER A 1 87 ? -10.602 -4.911 23.049 1.00 87.69 87 SER A CA 1
ATOM 619 C C . SER A 1 87 ? -9.656 -4.915 21.856 1.00 87.69 87 SER A C 1
ATOM 621 O O . SER A 1 87 ? -9.525 -3.929 21.131 1.00 87.69 87 SER A O 1
ATOM 623 N N . GLN A 1 88 ? -8.988 -6.052 21.667 1.00 88.19 88 GLN A N 1
ATOM 624 C CA . GLN A 1 88 ? -7.979 -6.275 20.632 1.00 88.19 88 GLN A CA 1
ATOM 625 C C . GLN A 1 88 ? -8.128 -7.642 19.957 1.00 88.19 88 GLN A C 1
ATOM 627 O O . GLN A 1 88 ? -8.607 -8.603 20.563 1.00 88.19 88 GLN A O 1
ATOM 632 N N . VAL A 1 89 ? -7.700 -7.717 18.698 1.00 89.06 89 VAL A N 1
ATOM 633 C CA . VAL A 1 89 ? -7.516 -8.972 17.964 1.00 89.06 89 VAL A CA 1
ATOM 634 C C . VAL A 1 89 ? -6.103 -9.494 18.211 1.00 89.06 89 VAL A C 1
ATOM 636 O O . VAL A 1 89 ? -5.138 -8.733 18.180 1.00 89.06 89 VAL A O 1
ATOM 639 N N . ILE A 1 90 ? -5.998 -10.799 18.449 1.00 89.56 90 ILE A N 1
ATOM 640 C CA . ILE A 1 90 ? -4.749 -11.515 18.732 1.00 89.56 90 ILE A CA 1
ATOM 641 C C . ILE A 1 90 ? -4.625 -12.740 17.808 1.00 89.56 90 ILE A C 1
ATOM 643 O O . ILE A 1 90 ? -5.662 -13.263 17.387 1.00 89.56 90 ILE A O 1
ATOM 647 N N . PRO A 1 91 ? -3.404 -13.237 17.521 1.00 90.44 91 PRO A N 1
ATOM 648 C CA . PRO A 1 91 ? -2.094 -12.714 17.943 1.00 90.44 91 PRO A CA 1
ATOM 649 C C . PRO A 1 91 ? -1.652 -11.476 17.141 1.00 90.44 91 PRO A C 1
ATOM 651 O O . PRO A 1 91 ? -1.732 -11.453 15.913 1.00 90.44 91 PRO A O 1
ATOM 654 N N . MET A 1 92 ? -1.190 -10.435 17.842 1.00 84.56 92 MET A N 1
ATOM 655 C CA . MET A 1 92 ? -0.913 -9.116 17.255 1.00 84.56 92 MET A CA 1
ATOM 656 C C . MET A 1 92 ? 0.368 -9.110 16.412 1.00 84.56 92 MET A C 1
ATOM 658 O O . MET A 1 92 ? 0.427 -8.455 15.375 1.00 84.56 92 MET A O 1
ATOM 662 N N . GLU A 1 93 ? 1.374 -9.882 16.816 1.00 84.50 93 GLU A N 1
ATOM 663 C CA . GLU A 1 93 ? 2.649 -10.030 16.112 1.00 84.50 93 GLU A CA 1
ATOM 664 C C . GLU A 1 93 ? 2.436 -10.645 14.729 1.00 84.50 93 GLU A C 1
ATOM 666 O O . GLU A 1 93 ? 2.979 -10.162 13.740 1.00 84.50 93 GLU A O 1
ATOM 671 N N . LEU A 1 94 ? 1.587 -11.673 14.648 1.00 87.62 94 LEU A N 1
ATOM 672 C CA . LEU A 1 94 ? 1.232 -12.302 13.380 1.00 87.62 94 LEU A CA 1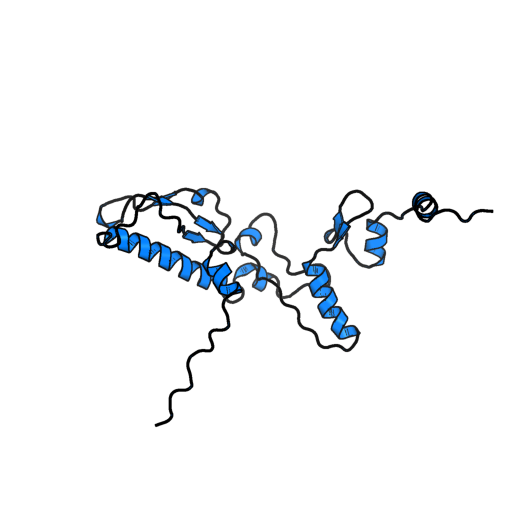
ATOM 673 C C . LEU A 1 94 ? 0.496 -11.312 12.470 1.00 87.62 94 LEU A C 1
ATOM 675 O O . LEU A 1 94 ? 0.809 -11.217 11.285 1.00 87.62 94 LEU A O 1
ATOM 679 N N . LEU A 1 95 ? -0.452 -10.560 13.035 1.00 87.25 95 LEU A N 1
ATOM 680 C CA . LEU A 1 95 ? -1.281 -9.611 12.296 1.00 87.25 95 LEU A CA 1
ATOM 681 C C 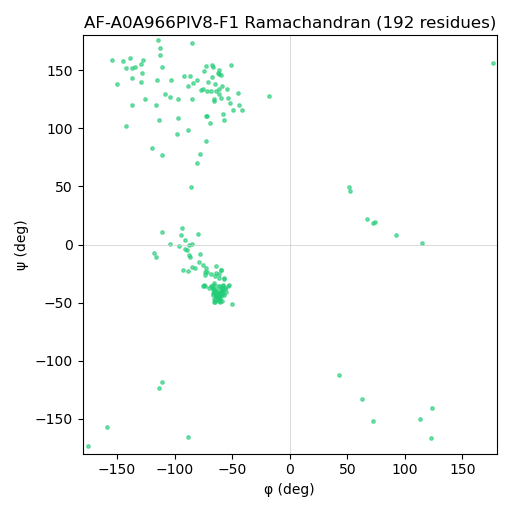. LEU A 1 95 ? -0.487 -8.433 11.718 1.00 87.25 95 LEU A C 1
ATOM 683 O O . LEU A 1 95 ? -0.814 -7.958 10.636 1.00 87.25 95 LEU A O 1
ATOM 687 N N . ASN A 1 96 ? 0.543 -7.977 12.430 1.00 88.44 96 ASN A N 1
ATOM 688 C CA . ASN A 1 96 ? 1.364 -6.824 12.051 1.00 88.44 96 ASN A CA 1
ATOM 689 C C . ASN A 1 96 ? 2.547 -7.147 11.139 1.00 88.44 96 ASN A C 1
ATOM 691 O O . ASN A 1 96 ? 3.234 -6.226 10.687 1.00 88.44 96 ASN A O 1
ATOM 695 N N . LEU A 1 97 ? 2.821 -8.434 10.938 1.00 90.88 97 LEU A N 1
ATOM 696 C CA . LEU A 1 97 ? 3.910 -8.921 10.108 1.00 90.88 97 LEU A CA 1
ATOM 697 C C . LEU A 1 97 ? 3.326 -9.579 8.857 1.00 90.88 97 LEU A C 1
ATOM 699 O O . LEU A 1 97 ? 2.666 -8.930 8.052 1.00 90.88 97 LEU A O 1
ATOM 703 N N . HIS A 1 98 ? 3.582 -10.867 8.665 1.00 92.94 98 HIS A N 1
ATOM 704 C CA . HIS A 1 98 ? 3.251 -11.548 7.419 1.00 92.94 98 HIS A CA 1
ATOM 705 C C . HIS A 1 98 ? 1.810 -12.049 7.361 1.00 92.94 98 HIS A C 1
ATOM 707 O O . HIS A 1 98 ? 1.319 -12.308 6.264 1.00 92.94 98 HIS A O 1
ATOM 713 N N . LEU A 1 99 ? 1.140 -12.187 8.510 1.00 91.62 99 LEU A N 1
ATOM 714 C CA . LEU A 1 99 ? -0.145 -12.868 8.646 1.00 91.62 99 LEU A CA 1
ATOM 715 C C . LEU A 1 99 ? -0.160 -14.179 7.838 1.00 91.62 99 LEU A C 1
ATOM 717 O O . LEU A 1 99 ? 0.580 -15.107 8.156 1.00 91.62 99 LEU A O 1
ATOM 721 N N . THR A 1 100 ? -0.965 -14.231 6.780 1.00 94.44 100 THR A N 1
ATOM 722 C CA . THR A 1 100 ? -1.150 -15.365 5.866 1.00 94.44 100 THR A CA 1
ATOM 723 C C . THR A 1 100 ? -0.441 -15.181 4.524 1.00 94.44 100 THR A C 1
ATOM 725 O O . THR A 1 100 ? -0.489 -16.072 3.683 1.00 94.44 100 THR A O 1
ATOM 728 N N . GLY A 1 101 ? 0.252 -14.057 4.319 1.00 95.81 101 GLY A N 1
ATOM 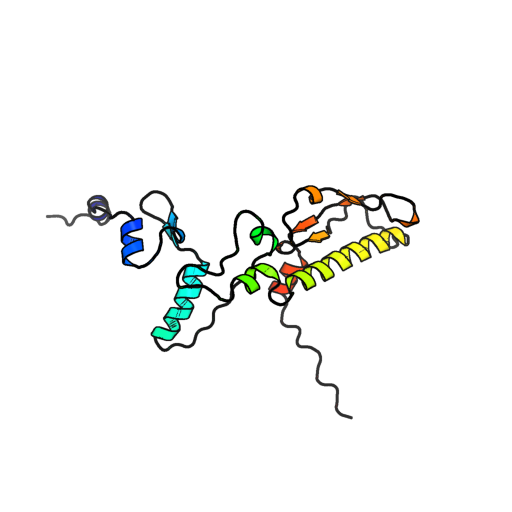729 C CA . GLY A 1 101 ? 0.996 -13.755 3.097 1.00 95.81 101 GLY A CA 1
ATOM 730 C C . GLY A 1 101 ? 0.225 -12.972 2.031 1.00 95.81 101 GLY A C 1
ATOM 731 O O . GLY A 1 101 ? 0.760 -12.763 0.946 1.00 95.81 101 GLY A O 1
ATOM 732 N N . ASP A 1 102 ? -0.980 -12.479 2.319 1.00 95.62 102 ASP A N 1
ATOM 733 C CA . ASP A 1 102 ? -1.842 -11.785 1.347 1.00 95.62 102 ASP A CA 1
ATOM 734 C C . ASP A 1 102 ? -1.149 -10.563 0.716 1.00 95.62 102 ASP A C 1
ATOM 736 O O . ASP A 1 102 ? -1.164 -10.374 -0.500 1.00 95.62 102 ASP A O 1
ATOM 740 N N . PHE A 1 103 ? -0.453 -9.759 1.525 1.00 96.19 103 PHE A N 1
ATOM 741 C CA . PHE A 1 103 ? 0.334 -8.622 1.039 1.00 96.19 103 PHE A CA 1
ATOM 742 C C . PHE A 1 103 ? 1.519 -9.054 0.165 1.00 96.19 103 PHE A C 1
ATOM 744 O O . PHE A 1 103 ? 1.857 -8.356 -0.794 1.00 96.19 103 PHE A O 1
ATOM 751 N N . HIS A 1 104 ? 2.129 -10.209 0.441 1.00 97.81 104 HIS A N 1
ATOM 752 C CA . HIS A 1 104 ? 3.182 -10.765 -0.416 1.00 97.81 104 HIS A CA 1
ATOM 753 C C . HIS A 1 104 ? 2.609 -11.169 -1.771 1.00 97.81 104 HIS A C 1
ATOM 755 O O . HIS A 1 104 ? 3.187 -10.823 -2.798 1.00 97.81 104 HIS A O 1
ATOM 761 N N . ALA A 1 105 ? 1.442 -11.818 -1.784 1.00 98.06 105 ALA A N 1
ATOM 762 C CA . ALA A 1 105 ? 0.747 -12.191 -3.014 1.00 98.06 105 ALA A CA 1
ATOM 763 C C . ALA A 1 105 ? 0.369 -10.959 -3.853 1.00 98.06 105 ALA A C 1
ATOM 765 O O . ALA A 1 105 ? 0.644 -10.922 -5.052 1.00 98.06 105 ALA A O 1
ATOM 766 N N . VAL A 1 106 ? -0.174 -9.910 -3.223 1.00 98.12 106 VAL A N 1
ATOM 767 C CA . VAL A 1 106 ? -0.475 -8.633 -3.894 1.00 98.12 106 VAL A CA 1
ATOM 768 C C . VAL A 1 106 ? 0.794 -7.974 -4.442 1.00 98.12 106 VAL A C 1
ATOM 770 O O . VAL A 1 106 ? 0.793 -7.496 -5.576 1.00 98.12 106 VAL A O 1
ATOM 773 N N . THR A 1 107 ? 1.880 -7.963 -3.664 1.00 98.62 107 THR A N 1
ATOM 774 C CA . THR A 1 107 ? 3.176 -7.406 -4.091 1.00 98.62 107 THR A CA 1
ATOM 775 C C . THR A 1 107 ? 3.713 -8.150 -5.312 1.00 98.62 107 THR A C 1
ATOM 777 O O . THR A 1 107 ? 4.113 -7.521 -6.291 1.00 98.62 107 THR A O 1
ATOM 780 N N . ALA A 1 108 ? 3.690 -9.484 -5.278 1.00 98.69 108 ALA A N 1
ATOM 781 C CA . ALA A 1 108 ? 4.156 -10.329 -6.369 1.00 98.69 108 ALA A CA 1
ATOM 782 C C . ALA A 1 108 ? 3.328 -10.117 -7.643 1.00 98.69 108 ALA A C 1
ATOM 784 O O . ALA A 1 108 ? 3.901 -9.885 -8.704 1.00 98.69 108 ALA A O 1
ATOM 785 N N . ALA A 1 109 ? 1.996 -10.119 -7.538 1.00 98.62 109 ALA A N 1
ATOM 786 C CA . ALA A 1 109 ? 1.109 -9.900 -8.679 1.00 98.62 109 ALA A CA 1
ATOM 787 C C . ALA A 1 109 ? 1.294 -8.507 -9.305 1.00 98.62 109 ALA A C 1
ATOM 789 O O . ALA A 1 109 ? 1.422 -8.389 -10.522 1.00 98.62 109 ALA A O 1
ATOM 790 N N . HIS A 1 110 ? 1.370 -7.454 -8.483 1.00 98.81 110 HIS A N 1
ATOM 791 C CA . HIS A 1 110 ? 1.587 -6.089 -8.968 1.00 98.81 110 HIS A CA 1
ATOM 792 C C . HIS A 1 110 ? 2.929 -5.954 -9.698 1.00 98.81 110 HIS A C 1
ATOM 794 O O . HIS A 1 110 ? 2.985 -5.419 -10.804 1.00 98.81 110 HIS A O 1
ATOM 800 N N . ASN A 1 111 ? 4.008 -6.454 -9.089 1.00 98.81 111 ASN A N 1
ATOM 801 C CA . ASN A 1 111 ? 5.352 -6.320 -9.644 1.00 98.81 111 ASN A CA 1
ATOM 802 C C . ASN A 1 111 ? 5.590 -7.237 -10.848 1.00 98.81 111 ASN A C 1
ATOM 804 O O . ASN A 1 111 ? 6.404 -6.893 -11.703 1.00 98.81 111 ASN A O 1
ATOM 808 N N . LEU A 1 112 ? 4.877 -8.365 -10.950 1.00 98.81 112 LEU A N 1
ATOM 809 C CA . LEU A 1 112 ? 4.873 -9.189 -12.156 1.00 98.81 112 LEU A CA 1
ATOM 810 C C . LEU A 1 112 ? 4.319 -8.400 -13.346 1.00 98.81 112 LEU A C 1
ATOM 812 O O . LEU A 1 112 ? 4.944 -8.405 -14.401 1.00 98.81 112 LEU A O 1
ATOM 816 N N . LEU A 1 113 ? 3.216 -7.662 -13.174 1.00 98.69 113 LEU A N 1
ATOM 817 C CA . LEU A 1 113 ? 2.701 -6.789 -14.232 1.00 98.69 113 LEU A CA 1
ATOM 818 C C . LEU A 1 113 ? 3.720 -5.701 -14.606 1.00 98.69 113 LEU A C 1
ATOM 820 O O . LEU A 1 113 ? 3.982 -5.499 -15.788 1.00 98.69 113 LEU A O 1
ATOM 824 N N . SER A 1 114 ? 4.368 -5.062 -13.626 1.00 98.62 114 SER A N 1
ATOM 825 C CA . SER A 1 114 ? 5.435 -4.087 -13.904 1.00 98.62 114 SER A CA 1
ATOM 826 C C . SER A 1 114 ? 6.594 -4.714 -14.696 1.00 98.62 114 SER A C 1
ATOM 828 O O . SER A 1 114 ? 7.108 -4.096 -15.626 1.00 98.62 114 SER A O 1
ATOM 830 N N . ALA A 1 115 ? 6.991 -5.947 -14.364 1.00 98.62 115 ALA A N 1
ATOM 831 C CA . ALA A 1 115 ? 8.024 -6.687 -15.087 1.00 98.62 115 ALA A CA 1
ATOM 832 C C . ALA A 1 115 ? 7.588 -7.064 -16.512 1.00 98.62 115 ALA A C 1
ATOM 834 O O . ALA A 1 115 ? 8.391 -6.972 -17.435 1.00 98.62 115 ALA A O 1
ATOM 835 N N . MET A 1 116 ? 6.322 -7.442 -16.712 1.00 98.62 116 MET A N 1
ATOM 836 C CA . MET A 1 116 ? 5.768 -7.732 -18.038 1.00 98.62 116 MET A CA 1
ATOM 837 C C . MET A 1 116 ? 5.733 -6.488 -18.928 1.00 98.62 116 MET A C 1
ATOM 839 O O . MET A 1 116 ? 6.075 -6.589 -20.102 1.00 98.62 116 MET A O 1
ATOM 843 N N . VAL A 1 117 ? 5.380 -5.322 -18.374 1.00 98.44 117 VAL A N 1
ATOM 844 C CA . VAL A 1 117 ? 5.428 -4.040 -19.096 1.00 98.44 117 VAL A CA 1
ATOM 845 C C . VAL A 1 117 ? 6.856 -3.729 -19.545 1.00 98.44 117 VAL A C 1
ATOM 847 O O . VAL A 1 117 ? 7.080 -3.454 -20.719 1.00 98.44 117 VAL A O 1
ATOM 850 N N . ASP A 1 118 ? 7.838 -3.830 -18.647 1.00 98.25 118 ASP A N 1
ATOM 851 C CA . ASP A 1 118 ? 9.234 -3.534 -18.995 1.00 98.25 118 ASP A CA 1
ATOM 852 C C . ASP A 1 118 ? 9.825 -4.558 -19.979 1.00 98.25 118 ASP A C 1
ATOM 854 O O . ASP A 1 118 ? 10.571 -4.188 -20.886 1.00 98.25 118 ASP A O 1
ATOM 858 N N . ASN A 1 119 ? 9.446 -5.835 -19.863 1.00 98.38 119 ASN A N 1
ATOM 859 C CA . ASN A 1 119 ? 9.808 -6.852 -20.848 1.00 98.38 119 ASN A CA 1
ATOM 860 C C . ASN A 1 119 ? 9.178 -6.558 -22.217 1.00 98.38 119 ASN A C 1
ATOM 862 O O . ASN A 1 119 ? 9.849 -6.690 -23.233 1.00 98.38 119 ASN A O 1
ATOM 866 N N . HIS A 1 120 ? 7.918 -6.125 -22.261 1.00 98.38 120 HIS A N 1
ATOM 867 C CA . HIS A 1 120 ? 7.257 -5.748 -23.512 1.00 98.38 120 HIS A CA 1
ATOM 868 C C . HIS A 1 120 ? 7.979 -4.593 -24.219 1.00 98.38 120 HIS A C 1
ATOM 870 O O . HIS A 1 120 ? 8.211 -4.662 -25.425 1.00 98.38 120 HIS A O 1
ATOM 876 N N . LEU A 1 121 ? 8.418 -3.577 -23.465 1.00 97.81 121 LEU A N 1
ATOM 877 C CA . LEU A 1 121 ? 9.261 -2.501 -23.999 1.00 97.81 121 LEU A CA 1
ATOM 878 C C . LEU A 1 121 ? 10.580 -3.041 -24.573 1.00 97.81 121 LEU A C 1
ATOM 880 O O . LEU A 1 121 ? 10.995 -2.639 -25.658 1.00 97.81 121 LEU A O 1
ATOM 884 N N . HIS A 1 122 ? 11.232 -3.960 -23.857 1.00 97.44 122 HIS A N 1
ATOM 885 C CA . HIS A 1 122 ? 12.507 -4.548 -24.268 1.00 97.44 122 HIS A CA 1
ATOM 886 C C . HIS A 1 122 ? 12.389 -5.424 -25.530 1.00 97.44 122 HIS A C 1
ATOM 888 O O . HIS A 1 122 ? 13.260 -5.368 -26.395 1.00 97.44 122 HIS A O 1
ATOM 894 N N . GLN A 1 123 ? 11.299 -6.184 -25.676 1.00 97.56 123 GLN A N 1
ATOM 895 C CA . GLN A 1 123 ? 11.073 -7.113 -26.795 1.00 97.56 123 GLN A CA 1
ATOM 896 C C . GLN A 1 123 ? 10.591 -6.437 -28.093 1.00 97.56 123 GLN A C 1
ATOM 898 O O . GLN A 1 123 ? 10.223 -7.122 -29.042 1.00 97.56 123 GLN A O 1
ATOM 903 N N . GLY A 1 124 ? 10.603 -5.103 -28.162 1.00 96.12 124 GLY A N 1
ATOM 904 C CA . GLY A 1 124 ? 10.277 -4.353 -29.379 1.00 96.12 124 GLY A CA 1
ATOM 905 C C . GLY A 1 124 ? 9.023 -3.487 -29.292 1.00 96.12 124 GLY A C 1
ATOM 906 O O . GLY A 1 124 ? 8.711 -2.816 -30.270 1.00 96.12 124 GLY A O 1
ATOM 907 N N . ASN A 1 125 ? 8.342 -3.454 -28.140 1.00 97.50 125 ASN A N 1
ATOM 908 C CA . ASN A 1 125 ? 7.227 -2.547 -27.860 1.00 97.50 125 ASN A CA 1
ATOM 909 C C . ASN A 1 125 ? 6.117 -2.554 -28.933 1.00 97.50 125 ASN A C 1
ATOM 911 O O . ASN A 1 125 ? 5.676 -1.504 -29.386 1.00 97.50 125 ASN A O 1
ATOM 915 N N . GLU A 1 126 ? 5.627 -3.730 -29.337 1.00 98.00 126 GLU A N 1
ATOM 916 C CA . GLU A 1 126 ? 4.638 -3.862 -30.430 1.00 98.00 126 GLU A CA 1
ATOM 917 C C . GLU A 1 126 ? 3.305 -3.125 -30.180 1.00 98.00 126 GLU A C 1
ATOM 919 O O . GLU A 1 126 ? 2.575 -2.815 -31.117 1.00 98.00 126 GLU A O 1
ATOM 924 N N . LEU A 1 127 ? 2.990 -2.840 -28.912 1.00 97.44 127 LEU A N 1
ATOM 925 C CA . LEU A 1 127 ? 1.808 -2.070 -28.493 1.00 97.44 127 LEU A CA 1
ATOM 926 C C . LEU A 1 127 ? 2.025 -0.549 -28.529 1.00 97.44 127 LEU A C 1
ATOM 928 O O . LEU A 1 127 ? 1.110 0.182 -28.162 1.00 97.44 127 LEU A O 1
ATOM 932 N N . ASP A 1 128 ? 3.215 -0.093 -28.928 1.00 97.25 128 ASP A N 1
ATOM 933 C CA . ASP A 1 128 ? 3.595 1.320 -28.999 1.00 97.25 128 ASP A CA 1
ATOM 934 C C . ASP A 1 128 ? 3.326 2.069 -27.682 1.00 97.25 128 ASP A C 1
ATOM 936 O O . ASP A 1 128 ? 2.727 3.144 -27.641 1.00 97.25 128 ASP A O 1
ATOM 940 N N . LEU A 1 129 ? 3.722 1.456 -26.557 1.00 97.75 129 LEU A N 1
ATOM 941 C CA . LEU A 1 129 ? 3.580 2.082 -25.248 1.00 97.75 129 LEU A CA 1
ATOM 942 C C . LEU A 1 129 ? 4.483 3.311 -25.172 1.00 97.75 129 LEU A C 1
ATOM 944 O O . LEU A 1 129 ? 5.701 3.205 -25.341 1.00 97.75 129 LEU A O 1
ATOM 948 N N . ASP A 1 130 ? 3.887 4.452 -24.844 1.00 97.50 130 ASP A N 1
ATOM 949 C CA . ASP A 1 130 ? 4.622 5.673 -24.547 1.00 97.50 130 ASP A CA 1
ATOM 950 C C . ASP A 1 130 ? 5.306 5.553 -23.179 1.00 97.50 130 ASP A C 1
ATOM 952 O O . ASP A 1 130 ? 4.655 5.540 -22.129 1.00 97.50 130 ASP A O 1
ATOM 956 N N . ILE A 1 131 ? 6.635 5.465 -23.210 1.00 96.06 131 ILE A N 1
ATOM 957 C CA . ILE A 1 131 ? 7.502 5.239 -22.050 1.00 96.06 131 ILE A CA 1
ATOM 958 C C . ILE A 1 131 ? 7.308 6.320 -20.976 1.00 96.06 131 ILE A C 1
ATOM 960 O O . ILE A 1 131 ? 7.338 5.998 -19.784 1.00 96.06 131 ILE A O 1
ATOM 964 N N . ASP A 1 132 ? 7.066 7.570 -21.381 1.00 95.50 132 ASP A N 1
ATOM 965 C CA . ASP A 1 132 ? 6.932 8.708 -20.466 1.00 95.50 132 ASP A CA 1
ATOM 966 C C . ASP A 1 132 ? 5.553 8.757 -19.787 1.00 95.50 132 ASP A C 1
ATOM 968 O O . ASP A 1 132 ? 5.377 9.430 -18.769 1.00 95.50 132 ASP A O 1
ATOM 972 N N . ASN A 1 133 ? 4.581 8.001 -20.309 1.00 96.56 133 ASN A N 1
ATOM 973 C CA . ASN A 1 133 ? 3.201 7.963 -19.824 1.00 96.56 133 ASN A CA 1
ATOM 974 C C . ASN A 1 133 ? 2.811 6.632 -19.154 1.00 96.56 133 ASN A C 1
ATOM 976 O O . ASN A 1 133 ? 1.641 6.420 -18.825 1.00 96.56 133 ASN A O 1
ATOM 980 N N . ILE A 1 134 ? 3.771 5.741 -18.877 1.00 98.06 134 ILE A N 1
ATOM 981 C CA . ILE A 1 134 ? 3.518 4.527 -18.087 1.00 98.06 134 ILE A CA 1
ATOM 982 C C . ILE A 1 134 ? 3.248 4.910 -16.627 1.00 98.06 134 ILE A C 1
ATOM 984 O O . ILE A 1 134 ? 4.159 5.195 -15.847 1.00 98.06 134 ILE A O 1
ATOM 988 N N . THR A 1 135 ? 1.978 4.850 -16.231 1.00 98.00 135 THR A N 1
ATOM 989 C CA . THR A 1 135 ? 1.525 5.163 -14.867 1.00 98.00 135 THR A CA 1
ATOM 990 C C . THR A 1 135 ? 1.694 4.001 -13.888 1.00 98.00 135 THR A C 1
ATOM 992 O O . THR A 1 135 ? 1.737 4.224 -12.677 1.00 98.00 135 THR A O 1
ATOM 995 N N . TRP A 1 136 ? 1.824 2.765 -14.387 1.00 98.50 136 TRP A N 1
ATOM 996 C CA . TRP A 1 136 ? 1.988 1.579 -13.549 1.00 98.50 136 TRP A CA 1
ATOM 997 C C . TRP A 1 136 ? 3.385 1.536 -12.915 1.00 98.50 136 TRP A C 1
ATOM 999 O O . TRP A 1 136 ? 4.413 1.363 -13.583 1.00 98.50 136 TRP A O 1
ATOM 1009 N N . ARG A 1 137 ? 3.410 1.726 -11.597 1.00 98.62 137 ARG A N 1
ATOM 1010 C CA . ARG A 1 137 ? 4.611 1.755 -10.754 1.00 98.62 137 ARG A CA 1
ATOM 1011 C C . ARG A 1 137 ? 4.969 0.344 -10.277 1.00 98.62 137 ARG A C 1
ATOM 1013 O O . ARG A 1 137 ? 4.536 -0.653 -10.852 1.00 98.62 137 ARG A O 1
ATOM 1020 N N . ARG A 1 138 ? 5.850 0.247 -9.285 1.00 98.81 138 ARG A N 1
ATOM 1021 C CA . ARG A 1 138 ? 6.107 -0.979 -8.517 1.00 98.81 138 ARG A CA 1
ATOM 1022 C C . ARG A 1 138 ? 5.631 -0.791 -7.083 1.00 98.81 138 ARG A C 1
ATOM 1024 O O . ARG A 1 138 ? 5.344 0.329 -6.662 1.00 98.81 138 ARG A O 1
ATOM 1031 N N . VAL A 1 139 ? 5.578 -1.866 -6.305 1.00 98.69 139 VAL A N 1
ATOM 1032 C CA . VAL A 1 139 ? 5.215 -1.787 -4.884 1.00 98.69 139 VAL A CA 1
ATOM 1033 C C . VAL A 1 139 ? 6.128 -2.602 -3.987 1.00 98.69 139 VAL A C 1
ATOM 1035 O O . VAL A 1 139 ? 6.711 -3.605 -4.401 1.00 98.69 139 VAL A O 1
ATOM 1038 N N . MET A 1 140 ? 6.241 -2.161 -2.739 1.00 97.81 140 MET A N 1
ATOM 1039 C CA . MET A 1 140 ? 6.918 -2.880 -1.664 1.00 97.81 140 MET A CA 1
ATOM 1040 C C . MET A 1 140 ? 6.263 -2.525 -0.328 1.00 97.81 140 MET A C 1
ATOM 1042 O O . MET A 1 140 ? 5.983 -1.357 -0.073 1.00 97.81 140 MET A O 1
ATOM 1046 N N . ASP A 1 141 ? 6.051 -3.503 0.555 1.00 96.12 141 ASP A N 1
ATOM 1047 C CA . ASP A 1 141 ? 5.418 -3.268 1.863 1.00 96.12 141 ASP A CA 1
ATOM 1048 C C . ASP A 1 141 ? 6.428 -2.839 2.942 1.00 96.12 141 ASP A C 1
ATOM 1050 O O . ASP A 1 141 ? 6.500 -3.396 4.036 1.00 96.12 141 ASP A O 1
ATOM 1054 N N . VAL A 1 142 ? 7.255 -1.849 2.605 1.00 94.69 142 VAL A N 1
ATOM 1055 C CA . VAL A 1 142 ? 8.288 -1.274 3.470 1.00 94.69 142 VAL A CA 1
ATOM 1056 C C . VAL A 1 142 ? 8.251 0.245 3.334 1.00 94.69 142 VAL A C 1
ATOM 1058 O O . VAL A 1 142 ? 8.043 0.787 2.249 1.00 94.69 142 VAL A O 1
ATOM 1061 N N . ASN A 1 143 ? 8.479 0.952 4.440 1.00 93.94 143 ASN A N 1
ATOM 1062 C CA . ASN A 1 143 ? 8.546 2.411 4.447 1.00 93.94 143 ASN A CA 1
ATOM 1063 C C . ASN A 1 143 ? 9.893 2.915 3.905 1.00 93.94 143 ASN A C 1
ATOM 1065 O O . ASN A 1 143 ? 10.747 3.354 4.674 1.00 93.94 143 ASN A O 1
ATOM 1069 N N . ASP A 1 144 ? 10.062 2.903 2.583 1.00 96.25 144 ASP A N 1
ATOM 1070 C CA . ASP A 1 144 ? 11.256 3.429 1.919 1.00 96.25 144 ASP A CA 1
ATOM 1071 C C . ASP A 1 144 ? 10.933 4.668 1.072 1.00 96.25 144 ASP A C 1
ATOM 1073 O O . ASP A 1 144 ? 10.322 4.606 0.005 1.00 96.25 144 ASP A O 1
ATOM 1077 N N . ARG A 1 145 ? 11.349 5.842 1.560 1.00 96.31 145 ARG A N 1
ATOM 1078 C CA . ARG A 1 145 ? 11.130 7.112 0.851 1.00 96.31 145 ARG A CA 1
ATOM 1079 C C . ARG A 1 145 ? 12.034 7.282 -0.371 1.00 96.31 145 ARG A C 1
ATOM 1081 O O . ARG A 1 145 ? 11.684 8.073 -1.245 1.00 96.31 145 ARG A O 1
ATOM 1088 N N . SER A 1 146 ? 13.174 6.594 -0.413 1.00 98.19 146 SER A N 1
ATOM 1089 C CA . SER A 1 146 ? 14.183 6.744 -1.466 1.00 98.19 146 SER A CA 1
ATOM 1090 C C . SER A 1 146 ? 13.708 6.146 -2.787 1.00 98.19 146 SER A C 1
ATOM 1092 O O . SER A 1 146 ? 14.134 6.585 -3.847 1.00 98.19 146 SER A O 1
ATOM 1094 N N . LEU A 1 147 ? 12.764 5.203 -2.732 1.00 98.38 147 LEU A N 1
ATOM 1095 C CA . LEU A 1 147 ? 12.196 4.546 -3.908 1.00 98.38 147 LEU A CA 1
ATOM 1096 C C . LEU A 1 147 ? 11.001 5.284 -4.528 1.00 98.38 147 LEU A C 1
ATOM 1098 O O . LEU A 1 147 ? 10.455 4.832 -5.532 1.00 98.38 147 LEU A O 1
ATOM 1102 N N . ARG A 1 148 ? 10.578 6.429 -3.971 1.00 98.00 148 ARG A N 1
ATOM 1103 C CA . ARG A 1 148 ? 9.421 7.184 -4.493 1.00 98.00 148 ARG A CA 1
ATOM 1104 C C . ARG A 1 148 ? 9.605 7.614 -5.946 1.00 98.00 148 ARG A C 1
ATOM 1106 O O . ARG A 1 148 ? 8.636 7.588 -6.699 1.00 98.00 148 ARG A O 1
ATOM 1113 N N . ASN A 1 149 ? 10.824 7.990 -6.324 1.00 98.44 149 ASN A N 1
ATOM 1114 C CA . ASN A 1 149 ? 11.186 8.371 -7.684 1.00 98.44 149 ASN A CA 1
ATOM 1115 C C . ASN A 1 149 ? 12.532 7.732 -8.018 1.00 98.44 149 ASN A C 1
ATOM 1117 O O . ASN A 1 149 ? 13.518 8.004 -7.338 1.00 98.44 149 ASN A O 1
ATOM 1121 N N . VAL A 1 150 ? 12.566 6.890 -9.046 1.00 98.38 150 VAL A N 1
ATOM 1122 C CA . VAL A 1 150 ? 13.770 6.179 -9.488 1.00 98.38 150 VAL A CA 1
ATOM 1123 C C . VAL A 1 150 ? 13.848 6.166 -11.009 1.00 98.38 150 VAL A C 1
ATOM 1125 O O . VAL A 1 150 ? 12.840 6.328 -11.696 1.00 98.38 150 VAL A O 1
ATOM 1128 N N . ILE A 1 151 ? 15.049 5.926 -11.524 1.00 98.25 151 ILE A N 1
ATOM 1129 C CA . ILE A 1 151 ? 15.283 5.581 -12.925 1.00 98.25 151 ILE A CA 1
ATOM 1130 C C . ILE A 1 151 ? 15.679 4.103 -12.954 1.00 98.25 151 ILE A C 1
ATOM 1132 O O . ILE A 1 151 ? 16.544 3.688 -12.183 1.00 98.25 151 ILE A O 1
ATOM 1136 N N . ILE A 1 152 ? 15.023 3.314 -13.803 1.00 98.00 152 ILE A N 1
ATOM 1137 C CA . ILE A 1 152 ? 15.288 1.876 -13.984 1.00 98.00 152 ILE A CA 1
ATOM 1138 C C . ILE A 1 152 ? 15.833 1.596 -15.386 1.00 98.00 152 ILE A C 1
ATOM 1140 O O . ILE A 1 152 ? 15.911 2.513 -16.199 1.00 98.00 152 ILE A O 1
ATOM 1144 N N . GLY A 1 153 ? 16.193 0.336 -15.661 1.00 96.56 153 GLY A N 1
ATOM 1145 C CA . GLY A 1 153 ? 16.644 -0.099 -16.990 1.00 96.56 153 GLY A CA 1
ATOM 1146 C C . GLY A 1 153 ? 17.984 0.506 -17.410 1.00 96.56 153 GLY A C 1
ATOM 1147 O O . GLY A 1 153 ? 18.258 0.633 -18.596 1.00 96.56 153 GLY A O 1
ATOM 1148 N N . LEU A 1 154 ? 18.791 0.946 -16.438 1.00 97.38 154 LEU A N 1
ATOM 1149 C CA . LEU A 1 154 ? 20.161 1.401 -16.669 1.00 97.38 154 LEU A CA 1
ATOM 1150 C C . LEU A 1 154 ? 21.067 0.201 -16.971 1.00 97.38 154 LEU A C 1
ATOM 1152 O O . LEU A 1 154 ? 20.826 -0.893 -16.470 1.00 97.38 154 LEU A O 1
ATOM 1156 N N . GLY A 1 155 ? 22.155 0.439 -17.701 1.00 96.31 155 GLY A N 1
ATOM 1157 C CA . GLY A 1 155 ? 23.135 -0.589 -18.041 1.00 96.31 155 GLY A CA 1
ATOM 1158 C C . GLY A 1 155 ? 23.323 -0.709 -19.546 1.00 96.31 155 G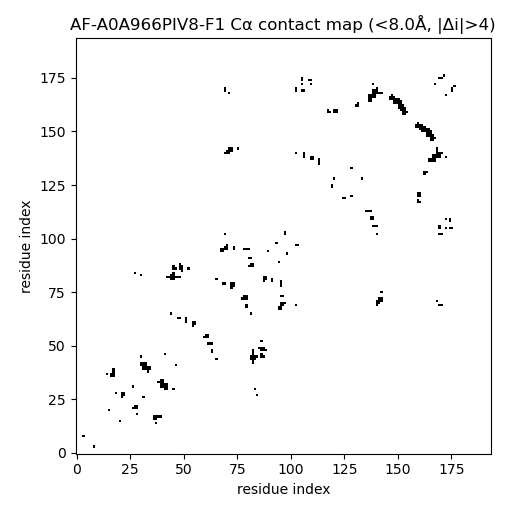LY A C 1
ATOM 1159 O O . GLY A 1 155 ? 23.387 0.293 -20.260 1.00 96.31 155 GLY A O 1
ATOM 1160 N N . THR A 1 156 ? 23.465 -1.943 -20.011 1.00 95.56 156 THR A N 1
ATOM 1161 C CA . THR A 1 156 ? 23.566 -2.297 -21.425 1.00 95.56 156 THR A CA 1
ATOM 1162 C C . THR A 1 156 ? 22.182 -2.441 -22.059 1.00 95.56 156 THR A C 1
ATOM 1164 O O . THR A 1 156 ? 21.159 -2.433 -21.380 1.00 95.56 156 THR A O 1
ATOM 1167 N N . LYS A 1 157 ? 22.142 -2.622 -23.384 1.00 90.75 157 LYS A N 1
ATOM 1168 C CA . LYS A 1 157 ? 20.894 -2.877 -24.119 1.00 90.75 157 LYS A CA 1
ATOM 1169 C C . LYS A 1 157 ? 20.139 -4.117 -23.606 1.00 90.75 157 LYS A C 1
ATOM 1171 O O . LYS A 1 157 ? 18.917 -4.157 -23.696 1.00 90.75 157 LYS A O 1
ATOM 1176 N N . GLU A 1 158 ? 20.859 -5.101 -23.068 1.00 94.38 158 GLU A N 1
ATOM 1177 C CA . GLU A 1 158 ? 20.291 -6.341 -22.521 1.00 94.38 158 GLU A CA 1
ATOM 1178 C C . GLU A 1 158 ? 19.614 -6.130 -21.151 1.00 94.38 158 GLU A C 1
ATOM 1180 O O . GLU A 1 158 ? 18.802 -6.949 -20.737 1.00 94.38 158 GLU A O 1
ATOM 1185 N N . ASP A 1 159 ? 19.903 -5.023 -20.455 1.00 94.88 159 ASP A N 1
ATOM 1186 C CA . ASP A 1 159 ? 19.429 -4.771 -19.084 1.00 94.88 159 ASP A CA 1
ATOM 1187 C C . ASP A 1 159 ? 18.063 -4.055 -19.028 1.00 94.88 159 ASP A C 1
ATOM 1189 O O . ASP A 1 159 ? 17.484 -3.873 -17.952 1.00 94.88 159 ASP A O 1
ATOM 1193 N N . GLY A 1 160 ? 17.523 -3.660 -20.187 1.00 94.62 160 GLY A N 1
ATOM 1194 C CA . GLY A 1 160 ? 16.184 -3.090 -20.331 1.00 94.62 160 GLY A CA 1
ATOM 1195 C C . GLY A 1 160 ? 16.153 -1.706 -20.978 1.00 94.62 160 GLY A C 1
ATOM 1196 O O . GLY A 1 160 ? 17.112 -1.250 -21.598 1.00 94.62 160 GLY A O 1
ATOM 1197 N N . VAL A 1 161 ? 14.998 -1.046 -20.864 1.00 96.94 161 VAL A N 1
ATOM 1198 C CA . VAL A 1 161 ? 14.757 0.298 -21.405 1.00 96.94 161 VAL A CA 1
ATOM 1199 C C . VAL A 1 161 ? 14.786 1.313 -20.268 1.00 96.94 161 VAL A C 1
ATOM 1201 O O . VAL A 1 161 ? 14.071 1.165 -19.274 1.00 96.94 161 VAL A O 1
ATOM 1204 N N . VAL A 1 162 ? 15.613 2.350 -20.417 1.00 97.94 162 VAL A N 1
ATOM 1205 C CA . VAL A 1 162 ? 15.745 3.411 -19.414 1.00 97.94 162 VAL A CA 1
ATOM 1206 C C . VAL A 1 162 ? 14.443 4.197 -19.313 1.00 97.94 162 VAL A C 1
ATOM 1208 O O . VAL A 1 162 ? 13.992 4.768 -20.303 1.00 97.94 162 VAL A O 1
ATOM 1211 N N . ARG A 1 163 ? 13.862 4.274 -18.112 1.00 97.50 163 ARG A N 1
ATOM 1212 C CA . ARG A 1 163 ? 12.689 5.123 -17.841 1.00 97.50 163 ARG A CA 1
ATOM 1213 C C . ARG A 1 163 ? 12.582 5.545 -16.383 1.00 97.50 163 ARG A C 1
ATOM 1215 O O . ARG A 1 163 ? 13.108 4.876 -15.48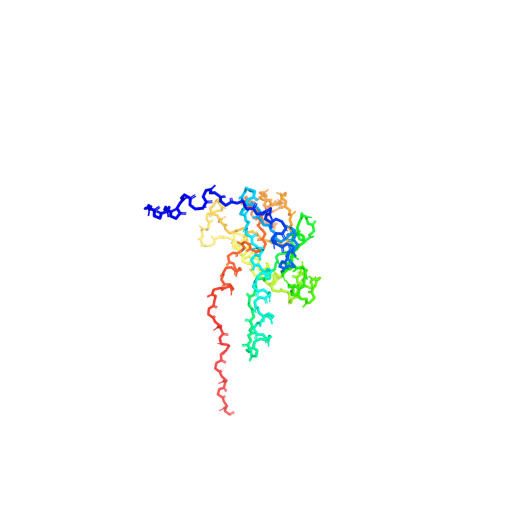8 1.00 97.50 163 ARG A O 1
ATOM 1222 N N . GLN A 1 164 ? 11.852 6.630 -16.139 1.00 98.12 164 GLN A N 1
ATOM 1223 C CA . GLN A 1 164 ? 11.511 7.084 -14.794 1.00 98.12 164 GLN A CA 1
ATOM 1224 C C . GLN A 1 164 ? 10.273 6.348 -14.260 1.00 98.12 164 GLN A C 1
ATOM 1226 O O . GLN A 1 164 ? 9.302 6.111 -14.973 1.00 98.12 164 GLN A O 1
ATOM 1231 N N . THR A 1 165 ? 10.302 5.971 -12.983 1.00 98.50 165 THR A N 1
ATOM 1232 C CA . THR A 1 165 ? 9.174 5.346 -12.277 1.00 98.50 165 THR A CA 1
ATOM 1233 C C . THR A 1 165 ? 9.334 5.510 -10.757 1.00 98.50 165 THR A C 1
ATOM 1235 O O . THR A 1 165 ? 10.017 6.423 -10.290 1.00 98.50 165 THR A O 1
ATOM 1238 N N . GLY A 1 166 ? 8.705 4.651 -9.955 1.00 98.50 166 GLY A N 1
ATOM 1239 C CA . GLY A 1 166 ? 8.931 4.556 -8.517 1.00 98.50 166 GLY A CA 1
ATOM 1240 C C . GLY A 1 166 ? 8.161 3.420 -7.864 1.00 98.50 166 GLY A C 1
ATOM 1241 O O . GLY A 1 166 ? 7.536 2.602 -8.540 1.00 98.50 166 GLY A O 1
ATOM 1242 N N . PHE A 1 167 ? 8.240 3.390 -6.538 1.00 98.75 167 PHE A N 1
ATOM 1243 C CA . PHE A 1 167 ? 7.556 2.432 -5.688 1.00 98.75 167 PHE A CA 1
ATOM 1244 C C . PHE A 1 167 ? 6.522 3.109 -4.797 1.00 98.75 167 PHE A C 1
ATOM 1246 O O . PHE A 1 167 ? 6.776 4.181 -4.240 1.00 98.75 167 PHE A O 1
ATOM 1253 N N . ASP A 1 168 ? 5.392 2.435 -4.618 1.00 98.31 168 ASP A N 1
ATOM 1254 C CA . ASP A 1 168 ? 4.387 2.769 -3.612 1.00 98.31 168 ASP A CA 1
ATOM 1255 C C . ASP A 1 168 ? 4.317 1.674 -2.536 1.00 98.31 168 ASP A C 1
ATOM 1257 O O . ASP A 1 168 ? 4.808 0.556 -2.716 1.00 98.31 168 ASP A O 1
ATOM 1261 N N . ILE A 1 169 ? 3.716 1.988 -1.385 1.00 97.19 169 ILE A N 1
ATOM 1262 C CA . ILE A 1 169 ? 3.462 0.970 -0.357 1.00 97.19 169 ILE A CA 1
ATOM 1263 C C . ILE A 1 169 ? 2.459 -0.055 -0.907 1.00 97.19 169 ILE A C 1
ATOM 1265 O O . ILE A 1 169 ? 1.467 0.334 -1.521 1.00 97.19 169 ILE A O 1
ATOM 1269 N N . THR A 1 170 ? 2.656 -1.355 -0.663 1.00 97.81 170 THR A N 1
ATOM 1270 C CA . THR A 1 170 ? 1.774 -2.416 -1.200 1.00 97.81 170 THR A CA 1
ATOM 1271 C C . THR A 1 170 ? 0.291 -2.192 -0.898 1.00 97.81 170 THR A C 1
ATOM 1273 O O . THR A 1 170 ? -0.553 -2.461 -1.750 1.00 97.81 170 THR A O 1
ATOM 1276 N N . ALA A 1 171 ? -0.048 -1.632 0.268 1.00 95.12 171 ALA A N 1
ATOM 1277 C CA . ALA A 1 171 ? -1.432 -1.292 0.617 1.00 95.12 171 ALA A CA 1
ATOM 1278 C C . ALA A 1 171 ? -2.107 -0.295 -0.350 1.00 95.12 171 ALA A C 1
ATOM 1280 O O . ALA A 1 171 ? -3.333 -0.232 -0.387 1.00 95.12 171 ALA A O 1
ATOM 1281 N N . ALA A 1 172 ? -1.327 0.497 -1.092 1.00 96.75 172 ALA A N 1
ATOM 1282 C CA . ALA A 1 172 ? -1.804 1.469 -2.076 1.00 96.75 17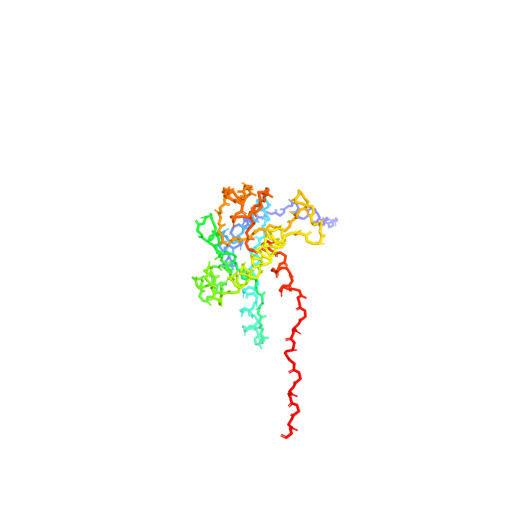2 ALA A CA 1
ATOM 1283 C C . ALA A 1 172 ? -1.927 0.886 -3.497 1.00 96.75 172 ALA A C 1
ATOM 1285 O O . ALA A 1 172 ? -2.389 1.578 -4.398 1.00 96.75 172 ALA A O 1
ATOM 1286 N N . SER A 1 173 ? -1.524 -0.371 -3.700 1.00 98.06 173 SER A N 1
ATOM 1287 C CA . SER A 1 173 ? -1.629 -1.070 -4.981 1.00 98.06 173 SER A CA 1
ATOM 1288 C C . SER A 1 173 ? -3.077 -1.144 -5.468 1.00 98.06 173 SER A C 1
ATOM 1290 O O . SER A 1 173 ? -3.970 -1.535 -4.714 1.00 98.06 173 SER A O 1
ATOM 1292 N N . GLU A 1 174 ? -3.314 -0.896 -6.756 1.00 97.88 174 GLU A N 1
ATOM 1293 C CA . GLU A 1 174 ? -4.630 -1.139 -7.360 1.00 97.88 174 GLU A CA 1
ATOM 1294 C C . GLU A 1 174 ? -5.026 -2.624 -7.286 1.00 97.88 174 GLU A C 1
ATOM 1296 O O . GLU A 1 174 ? -6.194 -2.942 -7.091 1.00 97.88 174 GLU A O 1
ATOM 1301 N N . VAL A 1 175 ? -4.053 -3.545 -7.288 1.00 97.62 175 VAL A N 1
ATOM 1302 C CA . VAL A 1 175 ? -4.297 -4.981 -7.054 1.00 97.62 175 VAL A CA 1
ATOM 1303 C C . VAL A 1 175 ? -4.912 -5.227 -5.668 1.00 97.62 175 VAL A C 1
ATOM 1305 O O . VAL A 1 175 ? -5.787 -6.078 -5.534 1.00 97.62 175 VAL A O 1
ATOM 1308 N N . MET A 1 176 ? -4.523 -4.456 -4.642 1.00 96.69 176 MET A N 1
ATOM 1309 C CA . MET A 1 176 ? -5.157 -4.517 -3.316 1.00 96.69 176 MET A CA 1
ATOM 1310 C C . MET A 1 176 ? -6.607 -4.018 -3.370 1.00 96.69 176 MET A C 1
ATOM 1312 O O . MET A 1 176 ? -7.495 -4.617 -2.764 1.00 96.69 176 MET A O 1
ATOM 1316 N N . ALA A 1 177 ? -6.865 -2.934 -4.108 1.00 95.25 177 ALA A N 1
ATOM 1317 C CA . ALA A 1 177 ? -8.214 -2.398 -4.275 1.00 95.25 177 ALA A CA 1
ATOM 1318 C C . ALA A 1 177 ? -9.131 -3.367 -5.037 1.00 95.25 177 ALA A C 1
ATOM 1320 O O . ALA A 1 177 ? -10.302 -3.500 -4.675 1.00 95.25 177 ALA A O 1
ATOM 1321 N N . ILE A 1 178 ? -8.596 -4.059 -6.048 1.00 95.25 178 ILE A N 1
ATOM 1322 C CA . ILE A 1 178 ? -9.287 -5.124 -6.780 1.00 95.25 178 ILE A CA 1
ATOM 1323 C C . ILE A 1 178 ? -9.568 -6.293 -5.840 1.00 95.25 178 ILE A C 1
ATOM 1325 O O . ILE A 1 178 ? -10.715 -6.704 -5.742 1.00 95.25 178 ILE A O 1
ATOM 1329 N N . LEU A 1 179 ? -8.577 -6.783 -5.087 1.00 93.00 179 LEU A N 1
ATOM 1330 C CA . LEU A 1 179 ? -8.771 -7.876 -4.124 1.00 93.00 179 LEU A CA 1
ATOM 1331 C C . LEU A 1 179 ? -9.878 -7.561 -3.103 1.00 93.00 179 LEU A C 1
ATOM 1333 O O . LEU A 1 179 ? -10.691 -8.424 -2.788 1.00 93.00 179 LEU A O 1
ATOM 1337 N N . ALA A 1 180 ? -9.938 -6.319 -2.616 1.00 90.75 180 ALA A N 1
ATOM 1338 C CA . ALA A 1 180 ? -10.935 -5.888 -1.637 1.00 90.75 180 ALA A CA 1
ATOM 1339 C C . ALA A 1 180 ? -12.361 -5.743 -2.205 1.00 90.75 180 ALA A C 1
ATOM 1341 O O . ALA A 1 180 ? -13.317 -5.714 -1.429 1.00 90.75 180 ALA A O 1
ATOM 1342 N N . GLN A 1 181 ? -12.512 -5.611 -3.526 1.00 90.81 181 GLN A N 1
ATOM 1343 C CA . GLN A 1 181 ? -13.799 -5.373 -4.199 1.00 90.81 181 GLN A CA 1
ATOM 1344 C C . GLN A 1 181 ? -14.222 -6.512 -5.128 1.00 90.81 181 GLN A C 1
ATOM 1346 O O . GLN A 1 181 ? -15.358 -6.521 -5.605 1.00 90.81 181 GLN A O 1
ATOM 1351 N N . ALA A 1 182 ? -13.327 -7.459 -5.404 1.00 86.81 182 ALA A N 1
ATOM 1352 C CA . ALA A 1 182 ? -13.593 -8.554 -6.311 1.00 86.81 182 ALA A CA 1
ATOM 1353 C C . ALA A 1 182 ? -14.762 -9.393 -5.771 1.00 86.81 182 ALA A C 1
ATOM 1355 O O . ALA A 1 182 ? -14.740 -9.809 -4.606 1.00 86.81 182 ALA A O 1
ATOM 1356 N N . PRO A 1 183 ? -15.783 -9.679 -6.596 1.00 77.06 183 PRO A N 1
ATOM 1357 C CA . PRO A 1 183 ? -16.747 -10.706 -6.243 1.00 77.06 183 PRO A CA 1
ATOM 1358 C C . PRO A 1 183 ? -15.997 -12.031 -6.079 1.00 77.06 183 PRO A C 1
ATOM 1360 O O . PRO A 1 183 ? -15.015 -12.282 -6.781 1.00 77.06 183 PRO A O 1
ATOM 1363 N N . GLN A 1 184 ? -16.447 -12.878 -5.150 1.00 65.88 184 GLN A N 1
ATOM 1364 C CA . GLN A 1 184 ? -15.866 -14.207 -4.959 1.00 65.88 184 GLN A CA 1
ATOM 1365 C C . GLN A 1 184 ? -15.763 -14.921 -6.309 1.00 65.88 184 GLN A C 1
ATOM 1367 O O . GLN A 1 184 ? -16.776 -15.213 -6.946 1.00 65.88 184 GLN A O 1
ATOM 1372 N N . HIS A 1 185 ? -14.536 -15.212 -6.742 1.00 57.84 185 HIS A N 1
ATOM 1373 C CA . HIS A 1 185 ? -14.309 -16.131 -7.842 1.00 57.84 185 HIS A CA 1
ATOM 1374 C C . HIS A 1 185 ? -14.602 -17.531 -7.295 1.00 57.84 185 HIS A C 1
ATOM 1376 O O . HIS A 1 185 ? -13.739 -18.177 -6.703 1.00 57.84 185 HIS A O 1
ATOM 1382 N N . LEU A 1 186 ? -15.861 -17.965 -7.397 1.00 47.88 186 LEU A N 1
ATOM 1383 C CA . LEU A 1 186 ? -16.199 -19.378 -7.287 1.00 47.88 186 LEU A CA 1
ATOM 1384 C C . LEU A 1 186 ? -15.379 -20.081 -8.374 1.00 47.88 186 LEU A C 1
ATOM 1386 O O . LEU A 1 186 ? -15.629 -19.895 -9.563 1.00 47.88 186 LEU A O 1
ATOM 1390 N N . ALA A 1 187 ? -14.343 -20.806 -7.957 1.00 44.59 187 ALA A N 1
ATOM 1391 C CA . ALA A 1 187 ? -13.559 -21.673 -8.825 1.00 44.59 187 ALA A CA 1
ATOM 1392 C C . ALA A 1 187 ? -14.498 -22.611 -9.623 1.00 44.59 187 ALA A C 1
ATOM 1394 O O . ALA A 1 187 ? -15.630 -22.860 -9.193 1.00 44.59 187 ALA A O 1
ATOM 1395 N N . PRO A 1 188 ? -14.068 -23.088 -10.804 1.00 48.16 188 PRO A N 1
ATOM 1396 C CA . PRO A 1 188 ? -14.960 -23.573 -11.844 1.00 48.16 188 PRO A CA 1
ATOM 1397 C C . PRO A 1 188 ? -15.780 -24.790 -11.408 1.00 48.16 188 PRO A C 1
ATOM 1399 O O . PRO A 1 188 ? -15.331 -25.625 -10.626 1.00 48.16 188 PRO A O 1
ATOM 1402 N N . ASN A 1 189 ? -16.989 -24.832 -11.973 1.00 46.38 189 ASN A N 1
ATOM 1403 C CA . ASN A 1 189 ? -17.928 -25.945 -12.081 1.00 46.38 189 ASN A CA 1
ATOM 1404 C C . ASN A 1 189 ? -17.256 -27.318 -11.850 1.00 46.38 189 ASN A C 1
ATOM 1406 O O . ASN A 1 189 ? -16.260 -27.590 -12.531 1.00 46.38 189 ASN A O 1
ATOM 1410 N N . PRO A 1 190 ? -17.765 -28.185 -10.948 1.00 44.72 190 PRO A N 1
ATOM 1411 C CA . PRO A 1 190 ? -17.249 -29.542 -10.828 1.00 44.72 190 PRO A CA 1
ATOM 1412 C C . PRO A 1 190 ? -17.254 -30.169 -12.220 1.00 44.72 190 PRO A C 1
ATOM 1414 O O . PRO A 1 190 ? -18.276 -30.177 -12.909 1.00 44.72 190 PRO A O 1
ATOM 1417 N N . MET A 1 191 ? -16.067 -30.588 -12.657 1.00 46.47 191 MET A N 1
ATOM 1418 C CA . MET A 1 191 ? -15.874 -31.343 -13.884 1.00 46.47 191 MET A CA 1
ATOM 1419 C C . MET A 1 191 ? -16.939 -32.435 -13.950 1.00 46.47 191 MET A C 1
ATOM 1421 O O . MET A 1 191 ? -17.156 -33.145 -12.971 1.00 46.47 191 MET A O 1
ATOM 1425 N N . HIS A 1 192 ? -17.610 -32.513 -15.097 1.00 50.41 192 HIS A N 1
ATOM 1426 C CA . HIS A 1 192 ? -18.442 -33.641 -15.477 1.00 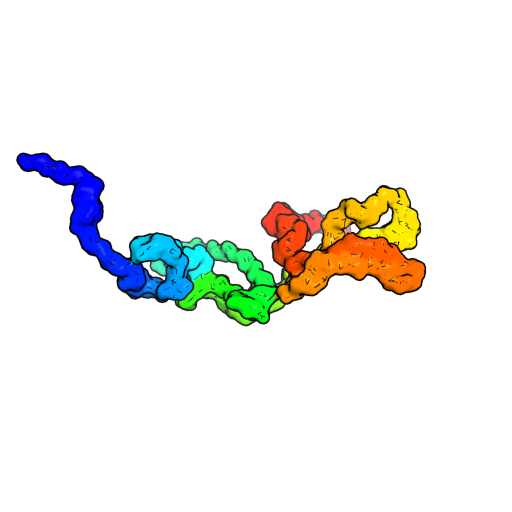50.41 192 HIS A CA 1
ATOM 1427 C C . HIS A 1 192 ? -17.736 -34.949 -15.098 1.00 50.41 192 HIS A C 1
ATOM 1429 O O . HIS A 1 192 ? -16.681 -35.254 -15.653 1.00 50.41 192 HIS A O 1
ATOM 1435 N N . ASP A 1 193 ? -18.336 -35.705 -14.179 1.00 44.72 193 ASP A N 1
ATOM 1436 C CA . ASP A 1 193 ? -18.110 -37.142 -14.083 1.00 44.72 193 ASP A CA 1
ATOM 1437 C C . ASP A 1 193 ? -18.493 -37.749 -15.443 1.00 44.72 193 ASP A C 1
ATOM 1439 O O . ASP A 1 193 ? -19.661 -37.717 -15.849 1.00 44.72 193 ASP A O 1
ATOM 1443 N N . THR A 1 194 ? -17.491 -38.249 -16.161 1.00 50.59 194 THR A N 1
ATOM 1444 C CA . THR A 1 194 ? -17.640 -39.299 -17.177 1.00 50.59 194 THR A CA 1
ATOM 1445 C C . THR A 1 194 ? -17.100 -40.592 -16.610 1.00 50.59 194 THR A C 1
ATOM 1447 O O . THR A 1 194 ? -15.949 -40.539 -16.114 1.00 50.59 194 THR A O 1
#

Nearest PDB structures (foldseek):
  4ioj-assembly1_A  TM=7.705E-01  e=1.113E-19  Moorella thermoacetica ATCC 39073
  7xzn-assembly1_A  TM=7.681E-01  e=2.590E-19  Peptostreptococcus anaerobius
  5a4j-assembly2_A  TM=7.501E-01  e=2.949E-19  Tepidanaerobacter acetatoxydans Re1
  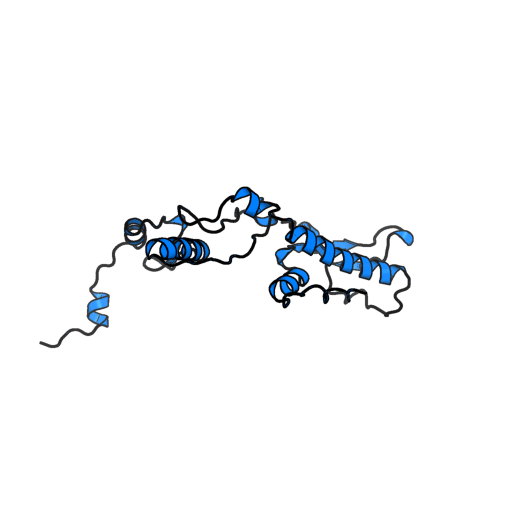7c11-assembly2_N  TM=7.661E-01  e=7.812E-19  Methylorubrum extorquens CM4
  7c11-assembly2_P  TM=7.679E-01  e=5.849E-18  Methylorubrum extorquens CM4

Secondary structure (DSSP, 8-state):
-PPPPHHHHHHH--PPPHHHHHHHTT--GGGEEEETTTEEEE-HHHHHHHHHHHHHHTT-------PPPPSGGGGTT----SEETTEE-S-HHHHHTTTTSHHHHHHHHHHHHHHHHHHHHHTT-TT---GGG----EEESS--STTSSEEES-SSGGG---EEE-EEEGGG-HHHHHHHHPPP----------

Sequence (194 aa):
MGFPSDLEIARKATAKPLTDIAAQMGIGSEFLEPYGKSLAKISKTTTTVGLGQAMKHIGKKATISLRQPSMGPTFGIKGGAAGGGYSQVIPMELLNLHLTGDFHAVTAAHNLLSAMVDNHLHQGNELDLDIDNITWRRVMDVNDRSLRNVIIGLGTKEDGVVRQTGFDITAASEVMAILAQAPQHLAPNPMHDT

Mean predicted aligned error: 9.41 Å

pLDDT: mean 88.03, std 12.7, range [44.59, 98.81]

Radius of gyration: 25.83 Å; Cα contacts (8 Å, |Δi|>4): 207; chains: 1; bounding box: 65×71×67 Å

Solvent-accessible surface area (backbone atoms only — not comparable to full-atom values): 11770 Å² total; per-residue (Å²): 133,82,81,76,51,72,66,60,54,59,71,69,55,84,78,74,58,41,67,61,56,33,46,78,71,72,41,58,70,90,43,48,50,69,58,74,77,76,41,60,45,65,43,65,52,24,51,52,41,40,49,37,56,48,33,48,78,75,75,39,92,67,82,81,88,80,81,82,50,64,34,25,43,40,80,60,94,47,64,60,63,66,24,48,86,95,20,52,60,78,67,50,70,47,46,28,48,62,64,90,38,64,67,55,54,42,30,50,57,46,36,49,52,40,48,51,53,49,46,43,55,56,77,66,30,90,83,66,72,57,72,93,70,61,78,79,48,38,48,41,63,52,82,58,77,77,42,51,62,41,76,45,32,68,83,54,82,89,54,36,60,70,41,71,49,30,44,43,48,32,85,74,34,67,58,43,57,45,66,75,65,54,72,84,80,75,75,77,76,81,74,80,88,125

Foldseek 3Di:
DDDDDPVVVVVPDDDDFPCVVCVVVVHHPVQWADDPGRDTDGNPLQVQQVVCVVCVVVVHHDDGDDDQDQLACCPPDDQDWSHDDPRGDPPSVLSNHCVPPPLVVLQVVLVVVVVVVQVCQLVPVPVVDDQAPPQRAHEDSHPDPVFQKDWAQDDDSVSTDTGIHGYDHSCPDVSVVCVVPPDDPPDDDDPDDD